Protein AF-A0A956BML9-F1 (afdb_monomer)

Radius of gyration: 36.72 Å; Cα contacts (8 Å, |Δi|>4): 191; chains: 1; bounding box: 83×32×107 Å

pLDDT: mean 79.02, std 14.91, range [34.5, 96.62]

Mean predicted aligned error: 12.83 Å

Structure (mmCIF, N/CA/C/O backbone):
data_AF-A0A956BML9-F1
#
_entry.id   AF-A0A956BML9-F1
#
loop_
_atom_site.group_PDB
_atom_site.id
_atom_site.type_symbol
_atom_site.label_atom_id
_atom_site.label_alt_id
_atom_site.label_comp_id
_atom_site.label_asym_id
_atom_site.label_entity_id
_atom_site.label_seq_id
_atom_site.pdbx_PDB_ins_code
_atom_site.Cartn_x
_atom_site.Cartn_y
_atom_site.Cartn_z
_atom_site.occupancy
_atom_site.B_iso_or_equiv
_atom_site.auth_seq_id
_atom_site.auth_comp_id
_atom_site.auth_asym_id
_atom_site.auth_atom_id
_atom_site.pdbx_PDB_model_num
ATOM 1 N N . MET A 1 1 ? -44.800 6.843 0.828 1.00 41.22 1 MET A N 1
ATOM 2 C CA . MET A 1 1 ? -43.771 6.068 0.100 1.00 41.22 1 MET A CA 1
ATOM 3 C C . MET A 1 1 ? -42.676 7.021 -0.348 1.00 41.22 1 MET A C 1
ATOM 5 O O . MET A 1 1 ? -42.864 7.733 -1.319 1.00 41.22 1 MET A O 1
ATOM 9 N N . SER A 1 2 ? -41.571 7.095 0.389 1.00 37.78 2 SER A N 1
ATOM 10 C CA . SER A 1 2 ? -40.321 7.679 -0.108 1.00 37.78 2 SER A CA 1
ATOM 11 C C . SER A 1 2 ? -39.193 6.988 0.646 1.00 37.78 2 SER A C 1
ATOM 13 O O . SER A 1 2 ? -38.944 7.274 1.815 1.00 37.78 2 SER A O 1
ATOM 15 N N . GLY A 1 3 ? -38.640 5.950 0.020 1.00 38.66 3 GLY A N 1
ATOM 16 C CA . GLY A 1 3 ? -37.554 5.152 0.571 1.00 38.66 3 GLY A CA 1
ATOM 17 C C . GLY A 1 3 ? -36.234 5.884 0.377 1.00 38.66 3 GLY A C 1
ATOM 18 O O . GLY A 1 3 ? -35.754 6.004 -0.746 1.00 38.66 3 GLY A O 1
ATOM 19 N N . ARG A 1 4 ? -35.644 6.360 1.475 1.00 44.31 4 ARG A N 1
ATOM 20 C CA . ARG A 1 4 ? -34.221 6.702 1.526 1.00 44.31 4 ARG A CA 1
ATOM 21 C C . ARG A 1 4 ? -33.443 5.396 1.590 1.00 44.31 4 ARG A C 1
ATOM 23 O O . ARG A 1 4 ? -33.435 4.728 2.618 1.00 44.31 4 ARG A O 1
ATOM 30 N N . THR A 1 5 ? -32.794 5.035 0.494 1.00 45.72 5 THR A N 1
ATOM 31 C CA . THR A 1 5 ? -31.735 4.029 0.501 1.00 45.72 5 THR A CA 1
ATOM 32 C C . THR A 1 5 ? -30.530 4.635 1.213 1.00 45.72 5 THR A C 1
ATOM 34 O O . THR A 1 5 ? -29.780 5.413 0.621 1.00 45.72 5 THR A O 1
ATOM 37 N N . HIS A 1 6 ? -30.384 4.323 2.500 1.00 42.00 6 HIS A N 1
ATOM 38 C CA . HIS A 1 6 ? -29.118 4.452 3.211 1.00 42.00 6 HIS A CA 1
ATOM 39 C C . HIS A 1 6 ? -28.119 3.548 2.482 1.00 42.00 6 HIS A C 1
ATOM 41 O O . HIS A 1 6 ? -28.212 2.325 2.549 1.00 42.00 6 HIS A O 1
ATOM 47 N N . ARG A 1 7 ? -27.230 4.147 1.689 1.00 44.12 7 ARG A N 1
ATOM 48 C CA . ARG A 1 7 ? -26.074 3.448 1.143 1.00 44.12 7 ARG A CA 1
ATOM 49 C C . ARG A 1 7 ? -25.082 3.358 2.295 1.00 44.12 7 ARG A C 1
ATOM 51 O O . ARG A 1 7 ? -24.475 4.356 2.665 1.00 44.12 7 ARG A O 1
ATOM 58 N N . GLU A 1 8 ? -25.043 2.202 2.945 1.00 43.50 8 GLU A N 1
ATOM 59 C CA . GLU A 1 8 ? -23.966 1.848 3.859 1.00 43.50 8 GLU A CA 1
ATOM 60 C C . GLU A 1 8 ? -22.701 1.684 3.017 1.00 43.50 8 GLU A C 1
ATOM 62 O O . GLU A 1 8 ? -22.456 0.636 2.421 1.00 43.50 8 GLU A O 1
ATOM 67 N N . ASP A 1 9 ? -21.928 2.760 2.905 1.00 44.62 9 ASP A N 1
ATOM 68 C CA . ASP A 1 9 ? -20.544 2.673 2.463 1.00 44.62 9 ASP A CA 1
ATOM 69 C C . ASP A 1 9 ? -19.779 1.947 3.582 1.00 44.62 9 ASP A C 1
ATOM 71 O O . ASP A 1 9 ? -19.446 2.511 4.624 1.00 44.62 9 ASP A O 1
ATOM 75 N N . GLY A 1 10 ? -19.638 0.630 3.419 1.00 41.03 10 GLY A N 1
ATOM 76 C CA . GLY A 1 10 ? -18.984 -0.245 4.383 1.00 41.03 10 GLY A CA 1
ATOM 77 C C . GLY A 1 10 ? -17.480 0.040 4.531 1.00 41.03 10 GLY A C 1
ATOM 78 O O . GLY A 1 10 ? -16.871 0.669 3.666 1.00 41.03 10 GLY A O 1
ATOM 79 N N . PRO A 1 11 ? -16.835 -0.498 5.584 1.00 49.25 11 PRO A N 1
ATOM 80 C CA . PRO A 1 11 ? -15.411 -0.297 5.895 1.00 49.25 11 PRO A CA 1
ATOM 81 C C . PRO A 1 11 ? -14.431 -0.846 4.836 1.00 49.25 11 PRO A C 1
ATOM 83 O O . PRO A 1 11 ? -13.219 -0.768 5.017 1.00 49.25 11 PRO A O 1
ATOM 86 N N . GLU A 1 12 ? -14.927 -1.409 3.731 1.00 45.94 12 GLU A N 1
ATOM 87 C CA . GLU A 1 12 ? -14.113 -1.904 2.619 1.00 45.94 12 GLU A CA 1
ATOM 88 C C . GLU A 1 12 ? -13.473 -0.778 1.795 1.00 45.94 12 GLU A C 1
ATOM 90 O O . GLU A 1 12 ? -12.372 -0.975 1.283 1.00 45.94 12 GLU A O 1
ATOM 95 N N . SER A 1 13 ? -14.085 0.413 1.706 1.00 44.97 13 SER A N 1
ATOM 96 C CA . SER A 1 13 ? -13.491 1.535 0.957 1.00 44.97 13 SER A CA 1
ATOM 97 C C . SER A 1 13 ? -12.269 2.145 1.655 1.00 44.97 13 SER A C 1
ATOM 99 O O . SER A 1 13 ? -11.376 2.661 0.986 1.00 44.97 13 SER A O 1
ATOM 101 N N . ASP A 1 14 ? -12.203 2.042 2.985 1.00 43.62 14 ASP A N 1
ATOM 102 C CA . ASP A 1 14 ? -11.122 2.602 3.813 1.00 43.62 14 ASP A CA 1
ATOM 103 C C . ASP A 1 14 ? -9.881 1.680 3.845 1.00 43.62 14 ASP A C 1
ATOM 105 O O . ASP A 1 14 ? -8.741 2.129 3.964 1.00 43.62 14 ASP A O 1
ATOM 109 N N . LEU A 1 15 ? -10.074 0.370 3.641 1.00 45.25 15 LEU A N 1
ATOM 110 C CA . LEU A 1 15 ? -8.978 -0.605 3.538 1.00 45.25 15 LEU A CA 1
ATOM 111 C C . LEU A 1 15 ? -8.188 -0.474 2.228 1.00 45.25 15 LEU A C 1
ATOM 113 O O . LEU A 1 15 ? -6.986 -0.737 2.209 1.00 45.25 15 LEU A O 1
ATOM 117 N N . THR A 1 16 ? -8.832 -0.032 1.145 1.00 47.31 16 THR A N 1
ATOM 118 C CA . THR A 1 16 ? -8.141 0.290 -0.113 1.00 47.31 16 THR A CA 1
ATOM 119 C C . THR A 1 16 ? -7.348 1.596 -0.062 1.00 47.31 16 THR A C 1
ATOM 121 O O . THR A 1 16 ? -6.420 1.749 -0.853 1.00 47.31 16 THR A O 1
ATOM 124 N N . ASP A 1 17 ? -7.673 2.508 0.859 1.00 42.34 17 ASP A N 1
ATOM 125 C CA . ASP A 1 17 ? -7.027 3.826 0.971 1.00 42.34 17 ASP A CA 1
ATOM 126 C C . ASP A 1 17 ? -5.828 3.804 1.943 1.00 42.34 17 ASP A C 1
ATOM 128 O O . ASP A 1 17 ? -4.825 4.488 1.745 1.00 42.34 17 ASP A O 1
ATOM 132 N N . ARG A 1 18 ? -5.857 2.921 2.953 1.00 44.72 18 ARG A N 1
ATOM 133 C CA . ARG A 1 18 ? -4.786 2.775 3.964 1.00 44.72 18 ARG A CA 1
ATOM 134 C C . ARG A 1 18 ? -3.575 1.945 3.539 1.00 44.72 18 ARG A C 1
ATOM 136 O O . ARG A 1 18 ? -2.591 1.892 4.270 1.00 44.72 18 ARG A O 1
ATOM 143 N N . ALA A 1 19 ? -3.601 1.352 2.348 1.00 46.75 19 ALA A N 1
ATOM 144 C CA . ALA A 1 19 ? -2.412 0.770 1.722 1.00 46.75 19 ALA A CA 1
ATOM 145 C C . ALA A 1 19 ? -1.534 1.828 1.018 1.00 46.75 19 ALA A C 1
ATOM 147 O O . ALA A 1 19 ? -0.654 1.474 0.233 1.00 46.75 19 ALA A O 1
ATOM 148 N N . ALA A 1 20 ? -1.768 3.124 1.264 1.00 49.19 20 ALA A N 1
ATOM 149 C CA . ALA A 1 20 ? -0.884 4.191 0.821 1.00 49.19 20 ALA A CA 1
ATOM 150 C C . ALA A 1 20 ? 0.482 4.028 1.502 1.00 49.19 20 ALA A C 1
ATOM 152 O O . ALA A 1 20 ? 0.670 4.326 2.681 1.00 49.19 20 ALA A O 1
ATOM 153 N N . ILE A 1 21 ? 1.441 3.492 0.750 1.00 55.94 21 ILE A N 1
ATOM 154 C CA . ILE A 1 21 ? 2.835 3.406 1.166 1.00 55.94 21 ILE A CA 1
ATOM 155 C C . ILE A 1 21 ? 3.307 4.807 1.573 1.00 55.94 21 ILE A C 1
ATOM 157 O O . ILE A 1 21 ? 3.282 5.721 0.756 1.00 55.94 21 ILE A O 1
ATOM 161 N N . ASP A 1 22 ? 3.763 4.944 2.825 1.00 64.94 22 ASP A N 1
ATOM 162 C CA . ASP A 1 22 ? 4.316 6.184 3.384 1.00 64.94 22 ASP A CA 1
ATOM 163 C C . ASP A 1 22 ? 5.276 6.860 2.390 1.00 64.94 22 ASP A C 1
ATOM 165 O O . ASP A 1 22 ? 6.146 6.200 1.807 1.00 64.94 22 ASP A O 1
ATOM 169 N N . HIS A 1 23 ? 5.157 8.178 2.229 1.00 65.38 23 HIS A N 1
ATOM 170 C CA . HIS A 1 23 ? 5.949 8.999 1.313 1.00 65.38 23 HIS A CA 1
ATOM 171 C C . HIS A 1 23 ? 7.460 8.696 1.391 1.00 65.38 23 HIS A C 1
ATOM 173 O O . HIS A 1 23 ? 8.174 8.656 0.383 1.00 65.38 23 HIS A O 1
ATOM 179 N N . ARG A 1 24 ? 7.963 8.395 2.597 1.00 64.81 24 ARG A N 1
ATOM 180 C CA . ARG A 1 24 ? 9.368 8.009 2.832 1.00 64.81 24 ARG A CA 1
ATOM 181 C C . ARG A 1 24 ? 9.735 6.655 2.234 1.00 64.81 24 ARG A C 1
ATOM 183 O O . ARG A 1 24 ? 10.850 6.471 1.748 1.00 64.81 24 ARG A O 1
ATOM 190 N N . SER A 1 25 ? 8.810 5.705 2.271 1.00 67.38 25 SER A N 1
ATOM 191 C CA . SER A 1 25 ? 8.974 4.390 1.658 1.00 67.38 25 SER A CA 1
ATOM 192 C C . SER A 1 25 ? 9.008 4.506 0.133 1.00 67.38 25 SER A C 1
ATOM 194 O O . SER A 1 25 ? 9.847 3.861 -0.495 1.00 67.38 25 SER A O 1
ATOM 196 N N . PHE A 1 26 ? 8.176 5.376 -0.452 1.00 72.12 26 PHE A N 1
ATOM 197 C CA . PHE A 1 26 ? 8.208 5.663 -1.889 1.00 72.12 26 PHE A CA 1
ATOM 198 C C . PHE A 1 26 ? 9.523 6.333 -2.316 1.00 72.12 26 PHE A C 1
ATOM 200 O O . PHE A 1 26 ? 10.151 5.901 -3.281 1.00 72.12 26 PHE A O 1
ATOM 207 N N . LEU A 1 27 ? 10.008 7.319 -1.553 1.00 74.00 27 LEU A N 1
ATOM 208 C CA . LEU A 1 27 ? 11.317 7.942 -1.787 1.00 74.00 27 LEU A CA 1
ATOM 209 C C . LEU A 1 27 ? 12.470 6.926 -1.730 1.00 74.00 27 LEU A C 1
ATOM 211 O O . LEU A 1 27 ? 13.389 6.989 -2.548 1.00 74.00 27 LEU A O 1
ATOM 215 N N . ALA A 1 28 ? 12.421 5.972 -0.795 1.00 71.75 28 ALA A N 1
ATOM 216 C CA . ALA A 1 28 ? 13.412 4.900 -0.717 1.00 71.75 28 ALA A CA 1
ATOM 217 C C . ALA A 1 28 ? 13.363 3.985 -1.955 1.00 71.75 28 ALA A C 1
ATOM 219 O O . ALA A 1 28 ? 14.409 3.639 -2.502 1.00 71.75 28 ALA A O 1
ATOM 220 N N . LEU A 1 29 ? 12.163 3.634 -2.427 1.00 71.62 29 LEU A N 1
ATOM 221 C CA . LEU A 1 29 ? 11.956 2.832 -3.638 1.00 71.62 29 LEU A CA 1
ATOM 222 C C . LEU A 1 29 ? 12.438 3.563 -4.904 1.00 71.62 29 LEU A C 1
ATOM 224 O O . LEU A 1 29 ? 13.092 2.949 -5.749 1.00 71.62 29 LEU A O 1
ATOM 228 N N . HIS A 1 30 ? 12.205 4.875 -5.007 1.00 79.75 30 HIS A N 1
ATOM 229 C CA . HIS A 1 30 ? 12.730 5.687 -6.111 1.00 79.75 30 HIS A CA 1
ATOM 230 C C . HIS A 1 30 ? 14.258 5.764 -6.094 1.00 79.75 30 HIS A C 1
ATOM 232 O O . HIS A 1 30 ? 14.898 5.598 -7.131 1.00 79.75 30 HIS A O 1
ATOM 238 N N . GLY A 1 31 ? 14.860 5.929 -4.913 1.00 77.88 31 GLY A N 1
ATOM 239 C CA . GLY A 1 31 ? 16.316 5.906 -4.758 1.00 77.88 31 GLY A CA 1
ATOM 240 C C . GLY A 1 31 ? 16.945 4.600 -5.254 1.00 77.88 31 GLY A C 1
ATOM 241 O O . GLY A 1 31 ? 18.005 4.623 -5.878 1.00 77.88 31 GLY A O 1
ATOM 242 N N . VAL A 1 32 ? 16.266 3.467 -5.048 1.00 76.00 32 VAL A N 1
ATOM 243 C CA . VAL A 1 32 ? 16.696 2.165 -5.580 1.00 76.00 32 VAL A CA 1
ATOM 244 C C . VAL A 1 32 ? 16.616 2.130 -7.109 1.00 76.00 32 VAL A C 1
ATOM 246 O O . VAL A 1 32 ? 17.557 1.662 -7.753 1.00 76.00 32 VAL A O 1
ATOM 249 N N . PHE A 1 33 ? 15.544 2.662 -7.703 1.00 79.81 33 PHE A N 1
ATOM 250 C CA . PHE A 1 33 ? 15.405 2.748 -9.160 1.00 79.81 33 PHE A CA 1
ATOM 251 C C . PHE A 1 33 ? 16.505 3.617 -9.784 1.00 79.81 33 PHE A C 1
ATOM 253 O O . PHE A 1 33 ? 17.241 3.155 -10.660 1.00 79.81 33 PHE A O 1
ATOM 260 N N . ALA A 1 34 ? 16.697 4.832 -9.265 1.00 81.31 34 ALA A N 1
ATOM 261 C CA . ALA A 1 34 ? 17.753 5.739 -9.706 1.00 81.31 34 ALA A CA 1
ATOM 262 C C . ALA A 1 34 ? 19.155 5.120 -9.533 1.00 81.31 34 ALA A C 1
ATOM 264 O O . ALA A 1 34 ? 20.001 5.231 -10.423 1.00 81.31 34 ALA A O 1
ATOM 265 N N . GLY A 1 35 ? 19.387 4.404 -8.427 1.00 80.94 35 GLY A N 1
ATOM 266 C CA . GLY A 1 35 ? 20.621 3.655 -8.190 1.00 80.94 35 GLY A CA 1
ATOM 267 C C . GLY A 1 35 ? 20.857 2.546 -9.219 1.00 80.94 35 GLY A C 1
ATOM 268 O O . GLY A 1 35 ? 21.979 2.386 -9.698 1.00 80.94 35 GLY A O 1
ATOM 269 N N . SER A 1 36 ? 19.806 1.823 -9.621 1.00 78.75 36 SER A N 1
ATOM 270 C CA . SER A 1 36 ? 19.912 0.790 -10.659 1.00 78.75 36 SER A CA 1
ATOM 271 C C . SER A 1 36 ? 20.294 1.376 -12.023 1.00 78.75 36 SER A C 1
ATOM 273 O O . SER A 1 36 ? 21.172 0.832 -12.688 1.00 78.75 36 SER A O 1
ATOM 275 N N . MET A 1 37 ? 19.740 2.534 -12.401 1.00 81.44 37 MET A N 1
ATOM 276 C CA . MET A 1 37 ? 20.119 3.243 -13.632 1.00 81.44 37 MET A CA 1
ATOM 277 C C . MET A 1 37 ? 21.566 3.749 -13.592 1.00 81.44 37 MET A C 1
ATOM 279 O O . MET A 1 37 ? 22.292 3.623 -14.580 1.00 81.44 37 MET A O 1
ATOM 283 N N . ALA A 1 38 ? 22.005 4.290 -12.451 1.00 81.81 38 ALA A N 1
ATOM 284 C CA . ALA A 1 38 ? 23.392 4.709 -12.263 1.00 81.81 38 ALA A CA 1
ATOM 285 C C . ALA A 1 38 ? 24.358 3.524 -12.410 1.00 81.81 38 ALA A C 1
ATOM 287 O O . ALA A 1 38 ? 25.406 3.651 -13.042 1.00 81.81 38 ALA A O 1
ATOM 288 N N . LEU A 1 39 ? 23.984 2.351 -11.896 1.00 80.50 39 LEU A N 1
ATOM 289 C CA . LEU A 1 39 ? 24.773 1.134 -12.050 1.00 80.50 39 LEU A CA 1
ATOM 290 C C . LEU A 1 39 ? 24.883 0.685 -13.515 1.00 80.50 39 LEU A C 1
ATOM 292 O O . LEU A 1 39 ? 25.973 0.304 -13.939 1.00 80.50 39 LEU A O 1
ATOM 296 N N . VAL A 1 40 ? 23.804 0.776 -14.305 1.00 79.19 40 VAL A N 1
ATOM 297 C CA . VAL A 1 40 ? 23.856 0.493 -15.755 1.00 79.19 40 VAL A CA 1
ATOM 298 C C . VAL A 1 40 ? 24.865 1.408 -16.452 1.00 79.19 40 VAL A C 1
ATOM 300 O O . VAL A 1 40 ? 25.683 0.935 -17.242 1.00 79.19 40 VAL A O 1
ATOM 303 N N . LEU A 1 41 ? 24.854 2.703 -16.125 1.00 80.25 41 LEU A N 1
ATOM 304 C CA . LEU A 1 41 ? 25.794 3.682 -16.681 1.00 80.25 41 LEU A CA 1
ATOM 305 C C . LEU A 1 41 ? 27.250 3.376 -16.301 1.00 80.25 41 LEU A C 1
ATOM 307 O O . LEU A 1 41 ? 28.130 3.436 -17.159 1.00 80.25 41 LEU A O 1
ATOM 311 N N . VAL A 1 42 ? 27.505 3.008 -15.041 1.00 79.44 42 VAL A N 1
ATOM 312 C CA . VAL A 1 42 ? 28.846 2.632 -14.562 1.00 79.44 42 VAL A CA 1
ATOM 313 C C . VAL A 1 42 ? 29.350 1.375 -15.271 1.00 79.44 42 VAL A C 1
ATOM 315 O O . VAL A 1 42 ? 30.480 1.360 -15.757 1.00 79.44 42 VAL A O 1
ATOM 318 N N . LEU A 1 43 ? 28.519 0.337 -15.388 1.00 76.56 43 LEU A N 1
ATOM 319 C CA . LEU A 1 43 ? 28.895 -0.903 -16.075 1.00 76.56 43 LEU A CA 1
ATOM 320 C C . LEU A 1 43 ? 29.113 -0.686 -17.579 1.00 76.56 43 LEU A C 1
ATOM 322 O O . LEU A 1 43 ? 30.034 -1.271 -18.148 1.00 76.56 43 LEU A O 1
ATOM 326 N N . GLY A 1 44 ? 28.335 0.199 -18.209 1.00 72.12 44 GLY A N 1
ATOM 327 C CA . GLY A 1 44 ? 28.584 0.641 -19.581 1.00 72.12 44 GLY A CA 1
ATOM 328 C C . GLY A 1 44 ? 29.943 1.332 -19.726 1.00 72.12 44 GLY A C 1
ATOM 329 O O . GLY A 1 44 ? 30.727 0.964 -20.595 1.00 72.12 44 GLY A O 1
ATOM 330 N N . GLY A 1 45 ? 30.272 2.269 -18.828 1.00 69.00 45 GLY A N 1
ATOM 331 C CA . GLY A 1 45 ? 31.553 2.991 -18.823 1.00 69.00 45 GLY A CA 1
ATOM 332 C C . GLY A 1 45 ? 32.789 2.111 -18.599 1.00 69.00 45 GLY A C 1
ATOM 333 O O . GLY A 1 45 ? 33.873 2.451 -19.068 1.00 69.00 45 GLY A O 1
ATOM 334 N N . LEU A 1 46 ? 32.629 0.960 -17.940 1.00 73.06 46 LEU A N 1
ATOM 335 C CA . LEU A 1 46 ? 33.686 -0.041 -17.743 1.00 73.06 46 LEU A CA 1
ATOM 336 C C . LEU A 1 46 ? 33.905 -0.954 -18.967 1.00 73.06 46 LEU A C 1
ATOM 338 O O . LEU A 1 46 ? 34.723 -1.870 -18.903 1.00 73.06 46 LEU A O 1
ATOM 342 N N . GLY A 1 47 ? 33.195 -0.723 -20.077 1.00 66.44 47 GLY A N 1
ATOM 343 C CA . GLY A 1 47 ? 33.346 -1.492 -21.316 1.00 66.44 47 GLY A CA 1
ATOM 344 C C . GLY A 1 47 ? 32.586 -2.820 -21.331 1.00 66.44 47 GLY A C 1
ATOM 345 O O . GLY A 1 47 ? 32.806 -3.642 -22.221 1.00 66.44 47 GLY A O 1
ATOM 346 N N . ALA A 1 48 ? 31.677 -3.049 -20.375 1.00 66.88 48 ALA A N 1
ATOM 347 C CA . ALA A 1 48 ? 30.827 -4.241 -20.376 1.00 66.88 48 ALA A CA 1
ATOM 348 C C . ALA A 1 48 ? 29.726 -4.176 -21.451 1.00 66.88 48 ALA A C 1
ATOM 350 O O . ALA A 1 48 ? 29.148 -5.202 -21.789 1.00 66.88 48 ALA A O 1
ATOM 351 N N . MET A 1 49 ? 29.418 -2.981 -21.969 1.00 70.31 49 MET A N 1
ATOM 352 C CA . MET A 1 49 ? 28.362 -2.705 -22.950 1.00 70.31 49 MET A CA 1
ATOM 353 C C . MET A 1 49 ? 28.752 -1.495 -23.820 1.00 70.31 49 MET A C 1
ATOM 355 O O . MET A 1 49 ? 29.645 -0.739 -23.426 1.00 70.31 49 MET A O 1
ATOM 359 N N . PRO A 1 50 ? 28.087 -1.265 -24.970 1.00 69.88 50 PRO A N 1
ATOM 360 C CA . PRO A 1 50 ? 28.270 -0.047 -25.756 1.00 69.88 50 PRO A CA 1
ATOM 361 C C . PRO A 1 50 ? 28.039 1.199 -24.895 1.00 69.88 50 PRO A C 1
ATOM 363 O O . PRO A 1 50 ? 26.997 1.327 -24.244 1.00 69.88 50 PRO A O 1
ATOM 366 N N . THR A 1 51 ? 29.016 2.106 -24.869 1.00 69.69 51 THR A N 1
ATOM 367 C CA . THR A 1 51 ? 28.911 3.331 -24.079 1.00 69.69 51 THR A CA 1
ATOM 368 C C . THR A 1 51 ? 27.946 4.310 -24.752 1.00 69.69 51 THR A C 1
ATOM 370 O O . THR A 1 51 ? 28.105 4.619 -25.935 1.00 69.69 51 THR A O 1
ATOM 373 N N . PRO A 1 52 ? 26.939 4.815 -24.021 1.00 75.31 52 PRO A N 1
ATOM 374 C CA . PRO A 1 52 ? 26.050 5.839 -24.546 1.00 75.31 52 PRO A CA 1
ATOM 375 C C . PRO A 1 52 ? 26.806 7.164 -24.718 1.00 75.31 52 PRO A C 1
ATOM 377 O O . PRO A 1 52 ? 27.787 7.425 -24.017 1.00 75.31 52 PRO A O 1
ATOM 380 N N . ASP A 1 53 ? 26.334 8.022 -25.629 1.00 79.75 53 ASP A N 1
ATOM 381 C CA . ASP A 1 53 ? 26.888 9.372 -25.803 1.00 79.75 53 ASP A CA 1
ATOM 382 C C . ASP A 1 53 ? 26.874 10.115 -24.446 1.00 79.75 53 ASP A C 1
ATOM 384 O O . ASP A 1 53 ? 25.813 10.210 -23.814 1.00 79.75 53 ASP A O 1
ATOM 388 N N . PRO A 1 54 ? 28.012 10.673 -23.983 1.00 78.00 54 PRO A N 1
ATOM 389 C CA . PRO A 1 54 ? 28.099 11.413 -22.724 1.00 78.00 54 PRO A CA 1
ATOM 390 C C . PRO A 1 54 ? 27.034 12.507 -22.555 1.00 78.00 54 PRO A C 1
ATOM 392 O O . PRO A 1 54 ? 26.597 12.774 -21.435 1.00 78.00 54 PRO A O 1
ATOM 395 N N . ARG A 1 55 ? 26.570 13.129 -23.647 1.00 79.81 55 ARG A N 1
ATOM 396 C CA . ARG A 1 55 ? 25.504 14.146 -23.606 1.00 79.81 55 ARG A CA 1
ATOM 397 C C . ARG A 1 55 ? 24.158 13.553 -23.195 1.00 79.81 55 ARG A C 1
ATOM 399 O O . ARG A 1 55 ? 23.428 14.170 -22.420 1.00 79.81 55 ARG A O 1
ATOM 406 N N . VAL A 1 56 ? 23.853 12.350 -23.681 1.00 81.12 56 VAL A N 1
ATOM 407 C CA . VAL A 1 56 ? 22.641 11.602 -23.316 1.00 81.12 56 VAL A CA 1
ATOM 408 C C . VAL A 1 56 ? 22.701 11.219 -21.841 1.00 81.12 56 VAL A C 1
ATOM 410 O O . VAL A 1 56 ? 21.724 11.409 -21.122 1.00 81.12 56 VAL A O 1
ATOM 413 N N . VAL A 1 57 ? 23.866 10.781 -21.357 1.00 77.25 57 VAL A N 1
ATOM 414 C CA . VAL A 1 57 ? 24.074 10.437 -19.941 1.00 77.25 57 VAL A CA 1
ATOM 415 C C . VAL A 1 57 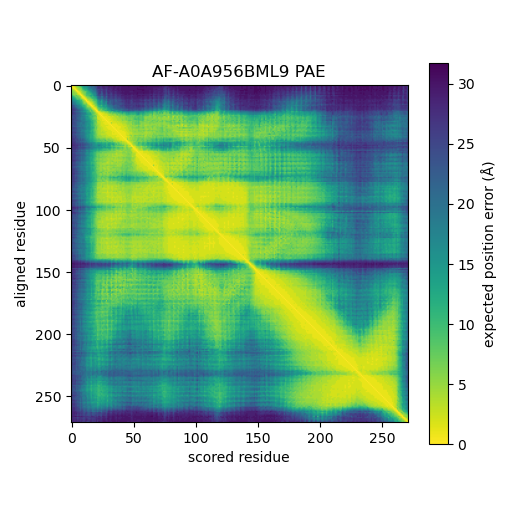? 23.813 11.629 -19.022 1.00 77.25 57 VAL A C 1
ATOM 417 O O . VAL A 1 57 ? 23.066 11.508 -18.053 1.00 77.25 57 VAL A O 1
ATOM 420 N N . VAL A 1 58 ? 24.376 12.798 -19.341 1.00 80.00 58 VAL A N 1
ATOM 421 C CA . VAL A 1 58 ? 24.155 14.023 -18.554 1.00 80.00 58 VAL A CA 1
ATOM 422 C C . VAL A 1 58 ? 22.679 14.430 -18.566 1.00 80.00 58 VAL A C 1
ATOM 424 O O . VAL A 1 58 ? 22.135 14.778 -17.517 1.00 80.00 58 VAL A O 1
ATOM 427 N N . GLY A 1 59 ? 22.009 14.332 -19.719 1.00 82.12 59 GLY A N 1
ATOM 428 C CA . GLY A 1 59 ? 20.573 14.599 -19.836 1.00 82.12 59 GLY A CA 1
ATOM 429 C C . GLY A 1 59 ? 19.718 13.665 -18.972 1.00 82.12 59 GLY A C 1
ATOM 430 O O . GLY A 1 59 ? 18.818 14.131 -18.272 1.00 82.12 59 GLY A O 1
ATOM 431 N N . LEU A 1 60 ? 20.034 12.367 -18.959 1.00 82.38 60 LEU A N 1
ATOM 432 C CA . LEU A 1 60 ? 19.333 11.368 -18.146 1.00 82.38 60 LEU A CA 1
ATOM 433 C C . LEU A 1 60 ? 19.522 11.609 -16.643 1.00 82.38 60 LEU A C 1
ATOM 435 O O . LEU A 1 60 ? 18.549 11.550 -15.892 1.00 82.38 60 LEU A O 1
ATOM 439 N N . ILE A 1 61 ? 20.745 11.925 -16.203 1.00 81.12 61 ILE A N 1
ATOM 440 C CA . ILE A 1 61 ? 21.036 12.236 -14.794 1.00 81.12 61 ILE A CA 1
ATOM 441 C C . ILE A 1 61 ? 20.290 13.503 -14.356 1.00 81.12 61 ILE A C 1
ATOM 443 O O . ILE A 1 61 ? 19.676 13.520 -13.287 1.00 81.12 61 ILE A O 1
ATOM 447 N N . ALA A 1 62 ? 20.304 14.553 -15.183 1.00 80.88 62 ALA A N 1
ATOM 448 C CA . ALA A 1 62 ? 19.589 15.791 -14.891 1.00 80.88 62 ALA A CA 1
ATOM 449 C C . ALA A 1 62 ? 18.074 15.554 -14.783 1.00 80.88 62 ALA A C 1
ATOM 451 O O . ALA A 1 62 ? 17.442 16.014 -13.832 1.00 80.88 62 ALA A O 1
ATOM 452 N N . ALA A 1 63 ? 17.499 14.784 -15.710 1.00 83.25 63 ALA A N 1
ATOM 453 C CA . ALA A 1 63 ? 16.081 14.447 -15.690 1.00 83.25 63 ALA A CA 1
ATOM 454 C C . ALA A 1 63 ? 15.696 13.591 -14.469 1.00 83.25 63 ALA A C 1
ATOM 456 O O . ALA A 1 63 ? 14.696 13.888 -13.817 1.00 83.25 63 ALA A O 1
ATOM 457 N N . ALA A 1 64 ? 16.514 12.602 -14.093 1.00 82.69 64 ALA A N 1
ATOM 458 C CA . ALA A 1 64 ? 16.311 11.823 -12.868 1.00 82.69 64 ALA A CA 1
ATOM 459 C C . ALA A 1 64 ? 16.347 12.715 -11.611 1.00 82.69 64 ALA A C 1
ATOM 461 O O . ALA A 1 64 ? 15.522 12.563 -10.708 1.00 82.69 64 ALA A O 1
ATOM 462 N N . GLY A 1 65 ? 17.252 13.701 -11.575 1.00 79.75 65 GLY A N 1
ATOM 463 C CA . GLY A 1 65 ? 17.319 14.701 -10.507 1.00 79.75 65 GLY A CA 1
ATOM 464 C C . GLY A 1 65 ? 16.062 15.572 -10.413 1.00 79.75 65 GLY A C 1
ATOM 465 O O . GLY A 1 65 ? 15.568 15.817 -9.311 1.00 79.75 65 GLY A O 1
ATOM 466 N N . VAL A 1 66 ? 15.501 15.992 -11.552 1.00 83.00 66 VAL A N 1
ATOM 467 C CA . VAL A 1 66 ? 14.239 16.755 -11.605 1.00 83.00 66 VAL A CA 1
ATOM 468 C C . VAL A 1 66 ? 13.062 15.912 -11.113 1.00 83.00 66 VAL A C 1
ATOM 470 O O . VAL A 1 66 ? 12.258 16.398 -10.316 1.00 83.00 66 VAL A O 1
ATOM 473 N N . LEU A 1 67 ? 12.978 14.644 -11.521 1.00 83.06 67 LEU A N 1
ATOM 474 C CA . LEU A 1 67 ? 11.942 13.725 -11.043 1.00 83.06 67 LEU A CA 1
ATOM 475 C C . LEU A 1 67 ? 12.039 13.514 -9.526 1.00 83.06 67 LEU A C 1
ATOM 477 O O . LEU A 1 67 ? 11.036 13.648 -8.823 1.00 83.06 67 LEU A O 1
ATOM 481 N N . ALA A 1 68 ? 13.243 13.299 -8.993 1.00 79.81 68 ALA A N 1
ATOM 482 C CA . ALA A 1 68 ? 13.458 13.166 -7.552 1.00 79.81 68 ALA A CA 1
ATOM 483 C C . ALA A 1 68 ? 13.101 14.452 -6.781 1.00 79.81 68 ALA A C 1
ATOM 485 O O . ALA A 1 68 ? 12.514 14.393 -5.698 1.00 79.81 68 ALA A O 1
ATOM 486 N N . ALA A 1 69 ? 13.414 15.627 -7.336 1.00 79.44 69 ALA A N 1
ATOM 487 C CA . ALA A 1 69 ? 13.017 16.907 -6.756 1.00 79.44 69 ALA A CA 1
ATOM 488 C C . ALA A 1 69 ? 11.491 17.097 -6.777 1.00 79.44 69 ALA A C 1
ATOM 490 O O . ALA A 1 69 ? 10.926 17.603 -5.807 1.00 79.44 69 ALA A O 1
ATOM 491 N N . SER A 1 70 ? 10.812 16.641 -7.835 1.00 78.25 70 SER A N 1
ATOM 492 C CA . SER A 1 70 ? 9.352 16.731 -7.941 1.00 78.25 70 SER A CA 1
ATOM 493 C C . SER A 1 70 ? 8.636 15.923 -6.853 1.00 78.25 70 SER A C 1
ATOM 495 O O . SER A 1 70 ? 7.679 16.429 -6.272 1.00 78.25 70 SER A O 1
ATOM 497 N N . LEU A 1 71 ? 9.156 14.748 -6.472 1.00 77.75 71 LEU A N 1
ATOM 498 C CA . LEU A 1 71 ? 8.617 13.970 -5.347 1.00 77.75 71 LEU A CA 1
ATOM 499 C C . LEU A 1 71 ? 8.703 14.725 -4.023 1.00 77.75 71 LEU A C 1
ATOM 501 O O . LEU A 1 71 ? 7.752 14.711 -3.249 1.00 77.75 71 LEU A O 1
ATOM 505 N N . ARG A 1 72 ? 9.818 15.421 -3.778 1.00 76.38 72 ARG A N 1
ATOM 506 C CA . ARG A 1 72 ? 10.015 16.197 -2.543 1.00 76.38 72 ARG A CA 1
ATOM 507 C C . ARG A 1 72 ? 9.074 17.396 -2.437 1.00 76.38 72 ARG A C 1
ATOM 509 O O . ARG A 1 72 ? 8.788 17.834 -1.330 1.00 76.38 72 ARG A O 1
ATOM 516 N N . VAL A 1 73 ? 8.632 17.941 -3.570 1.00 78.31 73 VAL A N 1
ATOM 517 C CA . VAL A 1 73 ? 7.765 19.129 -3.619 1.00 78.31 73 VAL A CA 1
ATOM 518 C C . VAL A 1 73 ? 6.280 18.751 -3.640 1.00 78.31 73 VAL A C 1
ATOM 520 O O . VAL A 1 73 ? 5.474 19.431 -3.013 1.00 78.31 73 VAL A O 1
ATOM 523 N N . TRP A 1 74 ? 5.907 17.677 -4.342 1.00 72.69 74 TRP A N 1
ATOM 524 C CA . TRP A 1 74 ? 4.505 17.332 -4.624 1.00 72.69 74 TRP A CA 1
ATOM 525 C C . TRP A 1 74 ? 3.981 16.133 -3.820 1.00 72.69 74 TRP A C 1
ATOM 527 O O . TRP A 1 74 ? 2.790 15.818 -3.903 1.00 72.69 74 TRP A O 1
ATOM 537 N N . GLY A 1 75 ? 4.835 15.478 -3.030 1.00 76.38 75 GLY A N 1
ATOM 538 C CA . GLY A 1 75 ? 4.434 14.368 -2.172 1.00 76.38 75 GLY A CA 1
ATOM 539 C C . GLY A 1 75 ? 3.931 13.162 -2.972 1.00 76.38 75 GLY A C 1
ATOM 540 O O . GLY A 1 75 ? 4.383 12.890 -4.087 1.00 76.38 75 GLY A O 1
ATOM 541 N N . ASP A 1 76 ? 2.941 12.460 -2.427 1.00 73.94 76 ASP A N 1
ATOM 542 C CA . ASP A 1 76 ? 2.424 11.205 -2.995 1.00 73.94 76 ASP A CA 1
ATOM 543 C C . ASP A 1 76 ? 1.702 11.383 -4.337 1.00 73.94 76 ASP A C 1
ATOM 545 O O . ASP A 1 76 ? 1.649 10.466 -5.156 1.00 73.94 76 ASP A O 1
ATOM 549 N N . ARG A 1 77 ? 1.212 12.594 -4.634 1.00 76.88 77 ARG A N 1
ATOM 550 C CA . ARG A 1 77 ? 0.537 12.896 -5.910 1.00 76.88 77 ARG A CA 1
ATOM 551 C C . ARG A 1 77 ? 1.475 12.807 -7.116 1.00 76.88 77 ARG A C 1
ATOM 553 O O . ARG A 1 77 ? 1.004 12.612 -8.235 1.00 76.88 77 ARG A O 1
ATOM 560 N N . ALA A 1 78 ? 2.786 12.934 -6.904 1.00 82.62 78 ALA A N 1
ATOM 561 C CA . ALA A 1 78 ? 3.786 12.827 -7.963 1.00 82.62 78 ALA A CA 1
ATOM 562 C C . ALA A 1 78 ? 4.276 11.392 -8.213 1.00 82.62 78 ALA A C 1
ATOM 564 O O . ALA A 1 78 ? 4.974 11.169 -9.200 1.00 82.62 78 ALA A O 1
ATOM 565 N N . ALA A 1 79 ? 3.881 10.410 -7.395 1.00 83.31 79 ALA A N 1
ATOM 566 C CA . ALA A 1 79 ? 4.389 9.040 -7.478 1.00 83.31 79 ALA A CA 1
ATOM 567 C C . ALA A 1 79 ? 4.164 8.384 -8.856 1.00 83.31 79 ALA A C 1
ATOM 569 O O . ALA A 1 79 ? 5.097 7.865 -9.467 1.00 83.31 79 ALA A O 1
ATOM 570 N N . GLY A 1 80 ? 2.936 8.457 -9.379 1.00 85.44 80 GLY A N 1
ATOM 571 C CA . GLY A 1 80 ? 2.585 7.910 -10.696 1.00 85.44 80 GLY A CA 1
ATOM 572 C C . GLY A 1 80 ? 3.314 8.602 -11.858 1.00 85.44 80 GLY A C 1
ATOM 573 O O . GLY A 1 80 ? 3.979 7.923 -12.641 1.00 85.44 80 GLY A O 1
ATOM 574 N N . PRO A 1 81 ? 3.246 9.945 -11.973 1.00 87.88 81 PRO A N 1
ATOM 575 C CA . PRO A 1 81 ? 3.996 10.695 -12.982 1.00 87.88 81 PRO A CA 1
ATOM 576 C C . PRO A 1 81 ? 5.507 10.436 -12.955 1.00 87.88 81 PRO A C 1
ATOM 578 O O . PRO A 1 81 ? 6.129 10.332 -14.011 1.00 87.88 81 PRO A O 1
ATOM 581 N N . VAL A 1 82 ? 6.096 10.291 -11.767 1.00 86.94 82 VAL A N 1
ATOM 582 C CA . VAL A 1 82 ? 7.529 10.013 -11.623 1.00 86.94 82 VAL A CA 1
ATOM 583 C C . VAL A 1 82 ? 7.881 8.613 -12.105 1.00 86.94 82 VAL A C 1
ATOM 585 O O . VAL A 1 82 ? 8.834 8.485 -12.861 1.00 86.94 82 VAL A O 1
ATOM 588 N N . LEU A 1 83 ? 7.072 7.596 -11.797 1.00 88.06 83 LEU A N 1
ATOM 589 C CA . LEU A 1 83 ? 7.257 6.236 -12.324 1.00 88.06 83 LEU A CA 1
ATOM 590 C C . LEU A 1 83 ? 7.183 6.170 -13.859 1.00 88.06 83 LEU A C 1
ATOM 592 O O . LEU A 1 83 ? 7.931 5.418 -14.493 1.00 88.06 83 LEU A O 1
ATOM 596 N N . ILE A 1 84 ? 6.300 6.966 -14.470 1.00 90.88 84 ILE A N 1
ATOM 597 C CA . ILE A 1 84 ? 6.239 7.112 -15.932 1.00 90.88 84 ILE A CA 1
ATOM 598 C C . ILE A 1 84 ? 7.534 7.753 -16.447 1.00 90.88 84 ILE A C 1
ATOM 600 O O . ILE A 1 84 ? 8.129 7.247 -17.400 1.00 90.88 84 ILE A O 1
ATOM 604 N N . GLY A 1 85 ? 7.986 8.836 -15.807 1.00 88.81 85 GLY A N 1
ATOM 605 C CA . GLY A 1 85 ? 9.239 9.512 -16.144 1.00 88.81 85 GLY A CA 1
ATOM 606 C C . GLY A 1 85 ? 10.449 8.582 -16.040 1.00 88.81 85 GLY A C 1
ATOM 607 O O . GLY A 1 85 ? 11.219 8.463 -16.987 1.00 88.81 85 GLY A O 1
ATOM 608 N N . ASP A 1 86 ? 10.560 7.851 -14.938 1.00 89.38 86 ASP A N 1
ATOM 609 C CA . ASP A 1 86 ? 11.574 6.830 -14.680 1.00 89.38 86 ASP A CA 1
ATOM 610 C C . ASP A 1 86 ? 11.587 5.748 -15.770 1.00 89.38 86 ASP A C 1
ATOM 612 O O . ASP A 1 86 ? 12.644 5.372 -16.279 1.00 89.38 86 ASP A O 1
ATOM 616 N N . THR A 1 87 ? 10.408 5.290 -16.197 1.00 92.12 87 THR A N 1
ATOM 617 C CA . THR A 1 87 ? 10.275 4.307 -17.284 1.00 92.12 87 THR A CA 1
ATOM 618 C C . THR A 1 87 ? 10.727 4.882 -18.625 1.00 92.12 87 THR A C 1
ATOM 620 O O . THR A 1 87 ? 11.402 4.195 -19.395 1.00 92.12 87 THR A O 1
ATOM 623 N N . ALA A 1 88 ? 10.414 6.148 -18.907 1.00 91.69 88 ALA A N 1
ATOM 624 C CA . ALA A 1 88 ? 10.885 6.829 -20.109 1.00 91.69 88 ALA A CA 1
ATOM 625 C C . ALA A 1 88 ? 12.413 7.007 -20.099 1.00 91.69 88 ALA A C 1
ATOM 627 O O . ALA A 1 88 ? 13.065 6.754 -21.114 1.00 91.69 88 ALA A O 1
ATOM 628 N N . LEU A 1 89 ? 12.999 7.366 -18.951 1.00 89.69 89 LEU A N 1
ATOM 629 C CA . LEU A 1 89 ? 14.450 7.475 -18.794 1.00 89.69 89 LEU A CA 1
ATOM 630 C C . LEU A 1 89 ? 15.144 6.122 -18.957 1.00 89.69 89 LEU A C 1
ATOM 632 O O . LEU A 1 89 ? 16.162 6.043 -19.644 1.00 89.69 89 LEU A O 1
ATOM 636 N N . LEU A 1 90 ? 14.582 5.055 -18.384 1.00 90.38 90 LEU A N 1
ATOM 637 C CA . LEU A 1 90 ? 15.075 3.695 -18.587 1.00 90.38 90 LEU A CA 1
ATOM 638 C C . LEU A 1 90 ? 15.005 3.299 -20.067 1.00 90.38 90 LEU A C 1
ATOM 640 O O . LEU A 1 90 ? 15.972 2.770 -20.605 1.00 90.38 90 LEU A O 1
ATOM 644 N N . THR A 1 91 ? 13.902 3.610 -20.749 1.00 91.19 91 THR A N 1
ATOM 645 C CA . THR A 1 91 ? 13.732 3.317 -22.182 1.00 91.19 91 THR A CA 1
ATOM 646 C C . THR A 1 91 ? 14.782 4.036 -23.027 1.00 91.19 91 THR A C 1
ATOM 648 O O . THR A 1 91 ? 15.416 3.418 -23.882 1.00 91.19 91 THR A O 1
ATOM 651 N N . ALA A 1 92 ? 15.010 5.326 -22.766 1.00 88.81 92 ALA A N 1
ATOM 652 C CA . ALA A 1 92 ? 16.028 6.120 -23.448 1.00 88.81 92 ALA A CA 1
ATOM 653 C C . ALA A 1 92 ? 17.446 5.587 -23.177 1.00 88.81 92 ALA A C 1
ATOM 655 O O . ALA A 1 92 ? 18.255 5.473 -24.101 1.00 88.81 92 ALA A O 1
ATOM 656 N N . LEU A 1 93 ? 17.728 5.195 -21.930 1.00 87.19 93 LEU A N 1
ATOM 657 C CA . LEU A 1 93 ? 18.995 4.577 -21.555 1.00 87.19 93 LEU A CA 1
ATOM 658 C C . LEU A 1 93 ? 19.222 3.270 -22.325 1.00 87.19 93 LEU A C 1
ATOM 660 O O . LEU A 1 93 ? 20.269 3.111 -22.952 1.00 87.19 93 LEU A O 1
ATOM 664 N N . LEU A 1 94 ? 18.240 2.366 -22.344 1.00 87.56 94 LEU A N 1
ATOM 665 C CA . LEU A 1 94 ? 18.336 1.090 -23.060 1.00 87.56 94 LEU A CA 1
ATOM 666 C C . LEU A 1 94 ? 18.480 1.300 -24.572 1.00 87.56 94 LEU A C 1
ATOM 668 O O . LEU A 1 94 ? 19.329 0.667 -25.195 1.00 87.56 94 LEU A O 1
ATOM 672 N N . ALA A 1 95 ? 17.738 2.245 -25.156 1.00 86.44 95 ALA A N 1
ATOM 673 C CA . ALA A 1 95 ? 17.874 2.611 -26.568 1.00 86.44 95 ALA A CA 1
ATOM 674 C C . ALA A 1 95 ? 19.299 3.061 -26.917 1.00 86.44 95 ALA A C 1
ATOM 676 O O . ALA A 1 95 ? 19.833 2.655 -27.946 1.00 86.44 95 ALA A O 1
ATOM 677 N N . SER A 1 96 ? 19.943 3.827 -26.033 1.00 82.19 96 SER A N 1
ATOM 678 C CA . SER A 1 96 ? 21.327 4.280 -26.226 1.00 82.19 96 SER A CA 1
ATOM 679 C C . SER A 1 96 ? 22.401 3.219 -25.941 1.00 82.19 96 SER A C 1
ATOM 681 O O . SER A 1 96 ? 23.548 3.406 -26.333 1.00 82.19 96 SER A O 1
ATOM 683 N N . THR A 1 97 ? 22.051 2.109 -25.281 1.00 78.94 97 THR A N 1
ATOM 684 C CA . THR A 1 97 ? 23.000 1.088 -24.786 1.00 78.94 97 THR A CA 1
ATOM 685 C C . THR A 1 97 ? 22.789 -0.297 -25.409 1.00 78.94 97 THR A C 1
ATOM 687 O O . THR A 1 97 ? 23.221 -1.306 -24.853 1.00 78.94 97 THR A O 1
ATOM 690 N N . GLY A 1 98 ? 22.130 -0.375 -26.569 1.00 78.06 98 GLY A N 1
ATOM 691 C CA . GLY A 1 98 ? 21.984 -1.623 -27.333 1.00 78.06 98 GLY A CA 1
ATOM 692 C C . GLY A 1 98 ? 20.563 -2.183 -27.428 1.00 78.06 98 GLY A C 1
ATOM 693 O O . GLY A 1 98 ? 20.390 -3.331 -27.837 1.00 78.06 98 GLY A O 1
ATOM 694 N N . GLY A 1 99 ? 19.544 -1.399 -27.079 1.00 84.38 99 GLY A N 1
ATOM 695 C CA . GLY A 1 99 ? 18.143 -1.711 -27.354 1.00 84.38 99 GLY A CA 1
ATOM 696 C C . GLY A 1 99 ? 17.656 -2.992 -26.673 1.00 84.38 99 GLY A C 1
ATOM 697 O O . GLY A 1 99 ? 17.931 -3.228 -25.500 1.00 84.38 99 GLY A O 1
ATOM 698 N N . VAL A 1 100 ? 16.920 -3.826 -27.412 1.00 83.25 100 VAL A N 1
ATOM 699 C CA . VAL A 1 100 ? 16.301 -5.059 -26.882 1.00 83.25 100 VAL A CA 1
ATOM 700 C C . VAL A 1 100 ? 17.317 -6.122 -26.467 1.00 83.25 100 VAL A C 1
ATOM 702 O O . VAL A 1 100 ? 17.053 -6.898 -25.553 1.00 83.25 100 VAL A O 1
ATOM 705 N N . SER A 1 101 ? 18.497 -6.153 -27.089 1.00 78.88 101 SER A N 1
ATOM 706 C CA . SER A 1 101 ? 19.578 -7.066 -26.695 1.00 78.88 101 SER A CA 1
ATOM 707 C C . SER A 1 101 ? 20.230 -6.701 -25.357 1.00 78.88 101 SER A C 1
ATOM 709 O O . SER A 1 101 ? 21.064 -7.460 -24.857 1.00 78.88 101 SER A O 1
ATOM 711 N N . ASN A 1 102 ? 19.874 -5.555 -24.765 1.00 82.50 102 ASN A N 1
ATOM 712 C CA . ASN A 1 102 ? 20.445 -5.116 -23.506 1.00 82.50 102 ASN A CA 1
ATOM 713 C C . ASN A 1 102 ? 19.922 -5.979 -22.330 1.00 82.50 102 ASN A C 1
ATOM 715 O O . ASN A 1 102 ? 18.710 -6.049 -22.109 1.00 82.50 102 ASN A O 1
ATOM 719 N N . PRO A 1 103 ? 20.802 -6.610 -21.531 1.00 80.75 103 PRO A N 1
ATOM 720 C CA . PRO A 1 103 ? 20.392 -7.482 -20.429 1.00 80.75 103 PRO A CA 1
ATOM 721 C C . PRO A 1 103 ? 19.653 -6.749 -19.297 1.00 80.75 103 PRO A C 1
ATOM 723 O O . PRO A 1 103 ? 18.887 -7.367 -18.557 1.00 80.75 103 PRO A O 1
ATOM 726 N N . PHE A 1 104 ? 19.812 -5.427 -19.188 1.00 84.88 104 PHE A N 1
ATOM 727 C CA . PHE A 1 104 ? 19.085 -4.584 -18.237 1.00 84.88 104 PHE A CA 1
ATOM 728 C C . PHE A 1 104 ? 17.641 -4.302 -18.653 1.00 84.88 104 PHE A C 1
ATOM 730 O O . PHE A 1 104 ? 16.914 -3.652 -17.908 1.00 84.88 104 PHE A O 1
ATOM 737 N N . THR A 1 105 ? 17.169 -4.851 -19.775 1.00 87.44 105 THR A N 1
ATOM 738 C CA . THR A 1 105 ? 15.737 -4.875 -20.113 1.00 87.44 105 THR A CA 1
ATOM 739 C C . THR A 1 105 ? 14.893 -5.488 -18.985 1.00 87.44 105 THR A C 1
ATOM 741 O O . THR A 1 105 ? 13.757 -5.072 -18.768 1.00 87.44 105 THR A O 1
ATOM 744 N N . LEU A 1 106 ? 15.455 -6.408 -18.186 1.00 86.25 106 LEU A N 1
ATOM 745 C CA . LEU A 1 106 ? 14.796 -6.952 -16.990 1.00 86.25 106 LEU A CA 1
ATOM 746 C C . LEU A 1 106 ? 14.408 -5.874 -15.959 1.00 86.25 106 LEU A C 1
ATOM 748 O O . LEU A 1 106 ? 13.475 -6.087 -15.185 1.00 86.25 106 LEU A O 1
ATOM 752 N N . LEU A 1 107 ? 15.049 -4.698 -15.978 1.00 88.19 107 LEU A N 1
ATOM 753 C CA . LEU A 1 107 ? 14.679 -3.568 -15.123 1.00 88.19 107 LEU A CA 1
ATOM 754 C C . LEU A 1 107 ? 13.276 -3.026 -15.425 1.00 88.19 107 LEU A C 1
ATOM 756 O O . LEU A 1 107 ? 12.705 -2.382 -14.552 1.00 88.19 107 LEU A O 1
ATOM 760 N N . TYR A 1 108 ? 12.663 -3.325 -16.578 1.00 88.69 108 TYR A N 1
ATOM 761 C CA . TYR A 1 108 ? 11.248 -3.003 -16.820 1.00 88.69 108 TYR A CA 1
ATOM 762 C C . TYR A 1 108 ? 10.288 -3.698 -15.842 1.00 88.69 108 TYR A C 1
ATOM 764 O O . TYR A 1 108 ? 9.170 -3.224 -15.646 1.00 88.69 108 TYR A O 1
ATOM 772 N N . LEU A 1 109 ? 10.714 -4.776 -15.177 1.00 88.25 109 LEU A N 1
ATOM 773 C CA . LEU A 1 109 ? 9.931 -5.392 -14.103 1.00 88.25 109 LEU A CA 1
ATOM 774 C C . LEU A 1 109 ? 9.849 -4.494 -12.864 1.00 88.25 109 LEU A C 1
ATOM 776 O O . LEU A 1 109 ? 8.895 -4.593 -12.093 1.00 88.25 109 LEU A O 1
ATOM 780 N N . LEU A 1 110 ? 10.826 -3.606 -12.669 1.00 86.12 110 LEU A N 1
ATOM 781 C CA . LEU A 1 110 ? 10.913 -2.784 -11.474 1.00 86.12 110 LEU A CA 1
ATOM 782 C C . LEU A 1 110 ? 9.808 -1.712 -11.413 1.00 86.12 110 LEU A C 1
ATOM 784 O O . LEU A 1 110 ? 9.101 -1.704 -10.410 1.00 86.12 110 LEU A O 1
ATOM 788 N N . PRO A 1 111 ? 9.540 -0.879 -12.440 1.00 87.44 111 PRO A N 1
ATOM 789 C CA . PRO A 1 111 ? 8.425 0.070 -12.410 1.00 87.44 111 PRO A CA 1
ATOM 790 C C . PRO A 1 111 ? 7.063 -0.605 -12.220 1.00 87.44 111 PRO A C 1
ATOM 792 O O . PRO A 1 111 ? 6.201 -0.065 -11.530 1.00 87.44 111 PRO A O 1
ATOM 795 N N . VAL A 1 112 ? 6.877 -1.804 -12.789 1.00 88.81 112 VAL A N 1
ATOM 796 C CA . VAL A 1 112 ? 5.656 -2.604 -12.603 1.00 88.81 112 VAL A CA 1
ATOM 797 C C . VAL A 1 112 ? 5.532 -3.069 -11.154 1.00 88.81 112 VAL A C 1
ATOM 799 O O . VAL A 1 112 ? 4.471 -2.897 -10.555 1.00 88.81 112 VAL A O 1
ATOM 802 N N . LEU A 1 113 ? 6.615 -3.588 -10.561 1.00 85.19 113 LEU A N 1
ATOM 803 C CA . LEU A 1 113 ? 6.633 -3.945 -9.145 1.00 85.19 113 LEU A CA 1
ATOM 804 C C . LEU A 1 113 ? 6.332 -2.721 -8.276 1.00 85.19 113 LEU A C 1
ATOM 806 O O . LEU A 1 113 ? 5.447 -2.784 -7.429 1.00 85.19 113 LEU A O 1
ATOM 810 N N . LEU A 1 114 ? 7.038 -1.611 -8.490 1.00 83.62 114 LEU A N 1
ATOM 811 C CA . LEU A 1 114 ? 6.877 -0.396 -7.696 1.00 83.62 114 LEU A CA 1
ATOM 812 C C . LEU A 1 114 ? 5.436 0.114 -7.749 1.00 83.62 114 LEU A C 1
ATOM 814 O O . LEU A 1 114 ? 4.860 0.407 -6.706 1.00 83.62 114 LEU A O 1
ATOM 818 N N . ALA A 1 115 ? 4.824 0.135 -8.933 1.00 84.25 115 ALA A N 1
ATOM 819 C CA . ALA A 1 115 ? 3.417 0.488 -9.076 1.00 84.25 115 ALA A CA 1
ATOM 820 C C . ALA A 1 115 ? 2.473 -0.526 -8.413 1.00 84.25 115 ALA A C 1
ATOM 822 O O . ALA A 1 115 ? 1.473 -0.116 -7.838 1.00 84.25 115 ALA A O 1
ATOM 823 N N . SER A 1 116 ? 2.786 -1.826 -8.454 1.00 80.44 116 SER A N 1
ATOM 824 C CA . SER A 1 116 ? 1.969 -2.865 -7.806 1.00 80.44 116 SER A CA 1
ATOM 825 C C . SER A 1 116 ? 2.013 -2.823 -6.281 1.00 80.44 116 SER A C 1
ATOM 827 O O . SER A 1 116 ? 1.044 -3.208 -5.635 1.00 80.44 116 SER A O 1
ATOM 829 N N . LEU A 1 117 ? 3.134 -2.369 -5.716 1.00 78.50 117 LEU A N 1
ATOM 830 C CA . LEU A 1 117 ? 3.326 -2.307 -4.273 1.00 78.50 117 LEU A CA 1
ATOM 831 C C . LEU A 1 117 ? 2.876 -0.968 -3.695 1.00 78.50 117 LEU A C 1
ATOM 833 O O . LEU A 1 117 ? 2.324 -0.950 -2.603 1.00 78.50 117 LEU A O 1
ATOM 837 N N . ALA A 1 118 ? 3.150 0.137 -4.396 1.00 75.94 118 ALA A N 1
ATOM 838 C CA . ALA A 1 118 ? 2.983 1.487 -3.861 1.00 75.94 118 ALA A CA 1
ATOM 839 C C . ALA A 1 118 ? 1.764 2.243 -4.390 1.00 75.94 118 ALA A C 1
ATOM 841 O O . ALA A 1 118 ? 1.382 3.249 -3.798 1.00 75.94 118 ALA A O 1
ATOM 842 N N . LEU A 1 119 ? 1.183 1.814 -5.510 1.00 78.00 119 LEU A N 1
ATOM 843 C CA . LEU A 1 119 ? 0.021 2.457 -6.117 1.00 78.00 119 LEU A CA 1
ATOM 844 C C . LEU A 1 119 ? -1.121 1.441 -6.278 1.00 78.00 119 LEU A C 1
ATOM 846 O O . LEU A 1 119 ? -1.020 0.271 -5.919 1.00 78.00 119 LEU A O 1
ATOM 850 N N . SER A 1 120 ? -2.252 1.898 -6.818 1.00 77.44 120 SER A N 1
ATOM 851 C CA . SER A 1 120 ? -3.405 1.035 -7.060 1.00 77.44 120 SER A CA 1
ATOM 852 C C . SER A 1 120 ? -3.167 0.036 -8.197 1.00 77.44 120 SER A C 1
ATOM 854 O O . SER A 1 120 ? -2.372 0.263 -9.112 1.00 77.44 120 SER A O 1
ATOM 856 N N . TRP A 1 121 ? -3.955 -1.042 -8.213 1.00 74.00 121 TRP A N 1
ATOM 857 C CA . TRP A 1 121 ? -3.936 -2.049 -9.284 1.00 74.00 121 TRP A CA 1
ATOM 858 C C . TRP A 1 121 ? -4.061 -1.434 -10.696 1.00 74.00 121 TRP A C 1
ATOM 860 O O . TRP A 1 121 ? -3.436 -1.911 -11.640 1.00 74.00 121 TRP A O 1
ATOM 870 N N . ARG A 1 122 ? -4.823 -0.336 -10.843 1.00 78.62 122 ARG A N 1
ATOM 871 C CA . ARG A 1 122 ? -4.980 0.387 -12.119 1.00 78.62 122 ARG A CA 1
ATOM 872 C C . ARG A 1 122 ? -3.653 0.965 -12.607 1.00 78.62 122 ARG A C 1
ATOM 874 O O . ARG A 1 122 ? -3.367 0.898 -13.799 1.00 78.62 122 ARG A O 1
ATOM 881 N N . TRP A 1 123 ? -2.846 1.508 -11.695 1.00 82.31 123 TRP A N 1
ATOM 882 C CA . TRP A 1 123 ? -1.502 1.996 -11.999 1.00 82.31 123 TRP A CA 1
ATOM 883 C C . TRP A 1 123 ? -0.547 0.850 -12.311 1.00 82.31 123 TRP A C 1
ATOM 885 O O . TRP A 1 123 ? 0.212 0.955 -13.268 1.00 82.31 123 TRP A O 1
ATOM 895 N N . ALA A 1 124 ? -0.626 -0.268 -11.588 1.00 79.56 124 ALA A N 1
ATOM 896 C CA . ALA A 1 124 ? 0.161 -1.459 -11.904 1.00 79.56 124 ALA A CA 1
ATOM 897 C C . ALA A 1 124 ? -0.125 -1.978 -13.327 1.00 79.56 124 ALA A C 1
ATOM 899 O O . ALA A 1 124 ? 0.803 -2.212 -14.100 1.00 79.56 124 ALA A O 1
ATOM 900 N N . ALA A 1 125 ? -1.405 -2.077 -13.705 1.00 70.69 125 ALA A N 1
ATOM 901 C CA . ALA A 1 125 ? -1.822 -2.466 -15.052 1.00 70.69 125 ALA A CA 1
ATOM 902 C C . ALA A 1 125 ? -1.371 -1.449 -16.117 1.00 70.69 125 ALA A C 1
ATOM 904 O O . ALA A 1 125 ? -0.873 -1.841 -17.173 1.00 70.69 125 ALA A O 1
ATOM 905 N N . ALA A 1 126 ? -1.490 -0.147 -15.832 1.00 83.44 126 ALA A N 1
ATOM 906 C CA . ALA A 1 126 ? -1.015 0.909 -16.723 1.00 83.44 126 ALA A CA 1
ATOM 907 C C . ALA A 1 126 ? 0.507 0.844 -16.932 1.00 83.44 126 ALA A C 1
ATOM 909 O O . ALA A 1 126 ? 0.970 0.950 -18.065 1.00 83.44 126 ALA A O 1
ATOM 910 N N . MET A 1 127 ? 1.285 0.605 -15.872 1.00 89.88 127 MET A N 1
ATOM 911 C CA . MET A 1 127 ? 2.739 0.449 -15.965 1.00 89.88 127 MET A CA 1
ATOM 912 C C . MET A 1 127 ? 3.139 -0.836 -16.690 1.00 89.88 127 MET A C 1
ATOM 914 O O . MET A 1 127 ? 4.087 -0.817 -17.472 1.00 89.88 127 MET A O 1
ATOM 918 N N . ALA A 1 128 ? 2.412 -1.939 -16.499 1.00 81.25 128 ALA A N 1
ATOM 919 C CA . ALA A 1 128 ? 2.635 -3.165 -17.264 1.00 81.25 128 ALA A CA 1
ATOM 920 C C . ALA A 1 128 ? 2.404 -2.934 -18.768 1.00 81.25 128 ALA A C 1
ATOM 922 O O . ALA A 1 128 ? 3.234 -3.319 -19.592 1.00 81.25 128 ALA A O 1
ATOM 923 N N . ALA A 1 129 ? 1.324 -2.235 -19.130 1.00 82.62 129 ALA A N 1
ATOM 924 C CA . ALA A 1 129 ? 1.056 -1.863 -20.517 1.00 82.62 129 ALA A CA 1
ATOM 925 C C . ALA A 1 129 ? 2.124 -0.905 -21.074 1.00 82.62 129 ALA A C 1
ATOM 927 O O . ALA A 1 129 ? 2.620 -1.121 -22.179 1.00 82.62 129 ALA A O 1
ATOM 928 N N . LEU A 1 130 ? 2.520 0.113 -20.300 1.00 92.06 130 LEU A N 1
ATOM 929 C CA . LEU A 1 130 ? 3.534 1.094 -20.692 1.00 92.06 130 LEU A CA 1
ATOM 930 C C . LEU A 1 130 ? 4.897 0.441 -20.933 1.00 92.06 130 LEU A C 1
ATOM 932 O O . LEU A 1 130 ? 5.487 0.636 -21.988 1.00 92.06 130 LEU A O 1
ATOM 936 N N . THR A 1 131 ? 5.388 -0.357 -19.986 1.00 91.19 131 THR A N 1
ATOM 937 C CA . THR A 1 131 ? 6.685 -1.044 -20.109 1.00 91.19 131 THR A CA 1
ATOM 938 C C . THR A 1 131 ? 6.694 -2.037 -21.273 1.00 91.19 131 THR A C 1
ATOM 940 O O . THR A 1 131 ? 7.669 -2.088 -22.021 1.00 91.19 131 THR A O 1
ATOM 943 N N . THR A 1 132 ? 5.584 -2.745 -21.506 1.00 85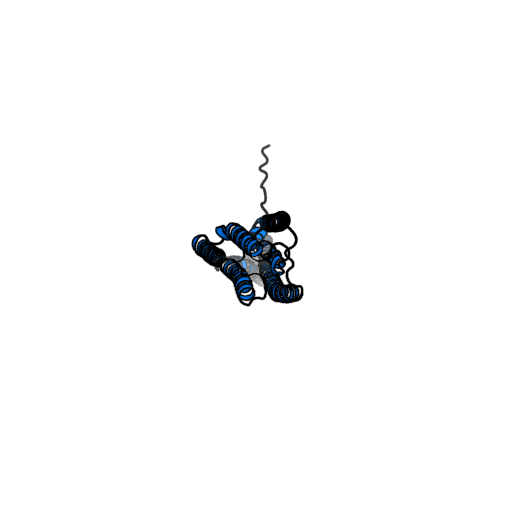.31 132 THR A N 1
ATOM 944 C CA . THR A 1 132 ? 5.407 -3.612 -22.685 1.00 85.31 132 THR A CA 1
ATOM 945 C C . THR A 1 132 ? 5.447 -2.806 -23.986 1.00 85.31 132 THR A C 1
ATOM 947 O O . THR A 1 132 ? 6.123 -3.205 -24.934 1.00 85.31 132 THR A O 1
ATOM 950 N N . ALA A 1 133 ? 4.774 -1.653 -24.038 1.00 88.56 133 ALA A N 1
ATOM 951 C CA . ALA A 1 133 ? 4.791 -0.766 -25.199 1.00 88.56 133 ALA A CA 1
ATOM 952 C C . ALA A 1 133 ? 6.185 -0.166 -25.453 1.00 88.56 133 ALA A C 1
ATOM 954 O O . ALA A 1 133 ? 6.636 -0.139 -26.596 1.00 88.56 133 ALA A O 1
ATOM 955 N N . CYS A 1 134 ? 6.898 0.254 -24.404 1.00 91.38 134 CYS A N 1
ATOM 956 C CA . CYS A 1 134 ? 8.281 0.730 -24.488 1.00 91.38 134 CYS A CA 1
ATOM 957 C C . CYS A 1 134 ? 9.224 -0.363 -25.005 1.00 91.38 134 CYS A C 1
ATOM 959 O O . CYS A 1 134 ? 10.030 -0.100 -25.895 1.00 91.38 134 CYS A O 1
ATOM 961 N N . PHE A 1 135 ? 9.093 -1.597 -24.509 1.00 87.56 135 PHE A N 1
ATOM 962 C CA . PHE A 1 135 ? 9.871 -2.737 -24.994 1.00 87.56 135 PHE A CA 1
ATOM 963 C C . PHE A 1 135 ? 9.564 -3.070 -26.463 1.00 87.56 135 PHE A C 1
ATOM 965 O O . PHE A 1 135 ? 10.484 -3.241 -27.261 1.00 87.56 135 PHE A O 1
ATOM 972 N N . ALA A 1 136 ? 8.286 -3.096 -26.851 1.00 83.75 136 ALA A N 1
ATOM 973 C CA . ALA A 1 136 ? 7.877 -3.303 -28.240 1.00 83.75 136 ALA A CA 1
ATOM 974 C C . ALA A 1 136 ? 8.379 -2.177 -29.165 1.00 83.75 136 ALA A C 1
ATOM 976 O O . ALA A 1 136 ? 8.827 -2.442 -30.280 1.00 83.75 136 ALA A O 1
ATOM 977 N N . GLY A 1 137 ? 8.361 -0.929 -28.690 1.00 87.31 137 GLY A N 1
ATOM 978 C CA . GLY A 1 137 ? 8.934 0.216 -29.396 1.00 87.31 137 GLY A CA 1
ATOM 979 C C . GLY A 1 137 ? 10.446 0.084 -29.575 1.00 87.31 137 GLY A C 1
ATOM 980 O O . GLY A 1 137 ? 10.956 0.326 -30.666 1.00 87.31 137 GLY A O 1
ATOM 981 N N . LEU A 1 138 ? 11.154 -0.378 -28.542 1.00 87.12 138 LEU A N 1
ATOM 982 C CA . LEU A 1 138 ? 12.588 -0.660 -28.601 1.00 87.12 138 LEU A CA 1
ATOM 983 C C . LEU A 1 138 ? 12.905 -1.753 -29.628 1.00 87.12 138 LEU A C 1
ATOM 985 O O . LEU A 1 138 ? 13.875 -1.633 -30.372 1.00 87.12 138 LEU A O 1
ATOM 989 N N . TYR A 1 139 ? 12.064 -2.789 -29.696 1.00 83.50 139 TYR A N 1
ATOM 990 C CA . TYR A 1 139 ? 12.179 -3.867 -30.678 1.00 83.50 139 TYR A CA 1
ATOM 991 C C . TYR A 1 139 ? 11.998 -3.355 -32.106 1.00 83.50 139 TYR A C 1
ATOM 993 O O . TYR A 1 139 ? 12.822 -3.636 -32.972 1.00 83.50 139 TYR A O 1
ATOM 1001 N N . ALA A 1 140 ? 10.954 -2.559 -32.340 1.00 84.44 140 ALA A N 1
ATOM 1002 C CA . ALA A 1 140 ? 10.668 -1.988 -33.652 1.00 84.44 140 ALA A CA 1
ATOM 1003 C C . ALA A 1 140 ? 11.736 -0.977 -34.108 1.00 84.44 140 ALA A C 1
ATOM 1005 O O . ALA A 1 140 ? 11.994 -0.853 -35.304 1.00 84.44 140 ALA A O 1
ATOM 1006 N N . ALA A 1 141 ? 12.355 -0.260 -33.166 1.00 82.56 141 ALA A N 1
ATOM 1007 C CA . ALA A 1 141 ? 13.360 0.760 -33.446 1.00 82.56 141 ALA A CA 1
ATOM 1008 C C . ALA A 1 141 ? 14.777 0.203 -33.672 1.00 82.56 141 ALA A C 1
ATOM 1010 O O . ALA A 1 141 ? 15.630 0.951 -34.144 1.00 82.56 141 ALA A O 1
ATOM 1011 N N . SER A 1 142 ? 15.056 -1.066 -33.346 1.00 74.12 142 SER A N 1
ATOM 1012 C CA . SER A 1 142 ? 16.384 -1.668 -33.530 1.00 74.12 142 SER A CA 1
ATOM 1013 C C . SER A 1 142 ? 16.626 -2.068 -34.999 1.00 74.12 142 SER A C 1
ATOM 1015 O O . SER A 1 142 ? 16.088 -3.083 -35.449 1.00 74.12 142 SER A O 1
ATOM 1017 N N . PRO A 1 143 ? 17.471 -1.342 -35.762 1.00 57.59 143 PRO A N 1
ATOM 1018 C CA . PRO A 1 143 ? 17.805 -1.703 -37.132 1.00 57.59 143 PRO A CA 1
ATOM 1019 C C . PRO A 1 143 ? 18.888 -2.785 -37.090 1.00 57.59 143 PRO A C 1
ATOM 1021 O O . PRO A 1 143 ? 20.001 -2.508 -36.670 1.00 57.59 143 PRO A O 1
ATOM 1024 N N . ALA A 1 144 ? 18.552 -4.012 -37.502 1.00 54.78 144 ALA A N 1
ATOM 1025 C CA . ALA A 1 144 ? 19.464 -5.157 -37.626 1.00 54.78 144 ALA A CA 1
ATOM 1026 C C . ALA A 1 144 ? 20.345 -5.440 -36.384 1.00 54.78 144 ALA A C 1
ATOM 1028 O O . ALA A 1 144 ? 21.425 -4.886 -36.248 1.00 54.78 144 ALA A O 1
ATOM 1029 N N . HIS A 1 145 ? 19.886 -6.356 -35.516 1.00 57.16 145 HIS A N 1
ATOM 1030 C CA . HIS A 1 145 ? 20.656 -7.111 -34.509 1.00 57.16 145 HIS A CA 1
ATOM 1031 C C . HIS A 1 145 ? 22.096 -6.612 -34.291 1.00 57.16 145 HIS A C 1
ATOM 1033 O O . HIS A 1 145 ? 23.036 -7.184 -34.844 1.00 57.16 145 HIS A O 1
ATOM 1039 N N . HIS A 1 146 ? 22.287 -5.565 -33.480 1.00 55.44 146 HIS A N 1
ATOM 1040 C CA . HIS A 1 146 ? 23.625 -5.246 -32.994 1.00 55.44 146 HIS A CA 1
ATOM 1041 C C . HIS A 1 146 ? 24.148 -6.486 -32.267 1.00 55.44 146 HIS A C 1
ATOM 1043 O O . HIS A 1 146 ? 23.622 -6.880 -31.226 1.00 55.44 146 HIS A O 1
ATOM 1049 N N . HIS A 1 147 ? 25.139 -7.151 -32.859 1.00 57.09 147 HIS A N 1
ATOM 1050 C CA . HIS A 1 147 ? 25.799 -8.295 -32.254 1.00 57.09 147 HIS A CA 1
ATOM 1051 C C . HIS A 1 147 ? 26.609 -7.793 -31.062 1.00 57.09 147 HIS A C 1
ATOM 1053 O O . HIS A 1 147 ? 27.756 -7.377 -31.201 1.00 57.09 147 HIS A O 1
ATOM 1059 N N . MET A 1 148 ? 25.977 -7.770 -29.892 1.00 64.31 148 MET A N 1
ATOM 1060 C CA . MET A 1 148 ? 26.697 -7.643 -28.637 1.00 64.31 148 MET A CA 1
ATOM 1061 C C . MET A 1 148 ? 27.504 -8.922 -28.433 1.00 64.31 148 MET A C 1
ATOM 1063 O O . MET A 1 148 ? 27.000 -10.017 -28.698 1.00 64.31 148 MET A O 1
ATOM 1067 N N . ASP A 1 149 ? 28.752 -8.787 -27.990 1.00 74.69 149 ASP A N 1
ATOM 1068 C CA . ASP A 1 149 ? 29.580 -9.948 -27.691 1.00 74.69 149 ASP A CA 1
ATOM 1069 C C . ASP A 1 149 ? 28.868 -10.819 -26.642 1.00 74.69 149 ASP A C 1
ATOM 1071 O O . ASP A 1 149 ? 28.340 -10.318 -25.644 1.00 74.69 149 ASP A O 1
ATOM 1075 N N . MET A 1 150 ? 28.826 -12.131 -26.873 1.00 77.12 150 MET A N 1
ATOM 1076 C CA . MET A 1 150 ? 28.136 -13.081 -26.001 1.00 77.12 150 MET A CA 1
ATOM 1077 C C . MET A 1 150 ? 28.704 -13.032 -24.577 1.00 77.12 150 MET A C 1
ATOM 1079 O O . MET A 1 150 ? 27.949 -13.129 -23.608 1.00 77.12 150 MET A O 1
ATOM 1083 N N . ALA A 1 151 ? 30.016 -12.814 -24.434 1.00 77.56 151 ALA A N 1
ATOM 1084 C CA . ALA A 1 151 ? 30.653 -12.660 -23.127 1.00 77.56 151 ALA A CA 1
ATOM 1085 C C . ALA A 1 151 ? 30.149 -11.405 -22.389 1.00 77.56 151 ALA A C 1
ATOM 1087 O O . ALA A 1 151 ? 29.787 -11.474 -21.213 1.00 77.56 151 ALA A O 1
ATOM 1088 N N . GLN A 1 152 ? 30.059 -10.275 -23.095 1.00 69.75 152 GLN A N 1
ATOM 1089 C CA . GLN A 1 152 ? 29.518 -9.019 -22.567 1.00 69.75 152 GLN A CA 1
ATOM 1090 C C . GLN A 1 152 ? 28.029 -9.145 -22.207 1.00 69.75 152 GLN A C 1
ATOM 1092 O O . GLN A 1 152 ? 27.605 -8.695 -21.140 1.00 69.75 152 GLN A O 1
ATOM 1097 N N . HIS A 1 153 ? 27.243 -9.830 -23.042 1.00 77.75 153 HIS A N 1
ATOM 1098 C CA . HIS A 1 153 ? 25.829 -10.091 -22.779 1.00 77.75 153 HIS A CA 1
ATOM 1099 C C . HIS A 1 153 ? 25.621 -10.951 -21.521 1.00 77.75 153 HIS A C 1
ATOM 1101 O O . HIS A 1 153 ? 24.772 -10.616 -20.692 1.00 77.75 153 HIS A O 1
ATOM 1107 N N . LEU A 1 154 ? 26.423 -12.006 -21.322 1.00 80.19 154 LEU A N 1
ATOM 1108 C CA . LEU A 1 154 ? 26.366 -12.846 -20.117 1.00 80.19 154 LEU A CA 1
ATOM 1109 C C . LEU A 1 154 ? 26.716 -12.064 -18.845 1.00 80.19 154 LEU A C 1
ATOM 1111 O O . LEU A 1 154 ? 25.993 -12.165 -17.854 1.00 80.19 154 LEU A O 1
ATOM 1115 N N . VAL A 1 155 ? 27.789 -11.264 -18.869 1.00 78.69 155 VAL A N 1
ATOM 1116 C CA . VAL A 1 155 ? 28.181 -10.423 -17.721 1.00 78.69 155 VAL A CA 1
ATOM 1117 C C . VAL A 1 155 ? 27.069 -9.436 -17.377 1.00 78.69 155 VAL A C 1
ATOM 1119 O O . VAL A 1 155 ? 26.690 -9.308 -16.210 1.00 78.69 155 VAL A O 1
ATOM 1122 N N . GLY A 1 156 ? 26.500 -8.778 -18.387 1.00 74.69 156 GLY A N 1
ATOM 1123 C CA . GLY A 1 156 ? 25.384 -7.867 -18.179 1.00 74.69 156 GLY A CA 1
ATOM 1124 C C . GLY A 1 156 ? 24.127 -8.578 -17.665 1.00 74.69 156 GLY A C 1
ATOM 1125 O O . GLY A 1 156 ? 23.434 -8.020 -16.822 1.00 74.69 156 GLY A O 1
ATOM 1126 N N . MET A 1 157 ? 23.850 -9.817 -18.088 1.00 79.44 157 MET A N 1
ATOM 1127 C CA . MET A 1 157 ? 22.716 -10.607 -17.585 1.00 79.44 157 MET A CA 1
ATOM 1128 C C . MET A 1 157 ? 22.894 -10.986 -16.112 1.00 79.44 157 MET A C 1
ATOM 1130 O O . MET A 1 157 ? 21.959 -10.827 -15.327 1.00 79.44 157 MET A O 1
ATOM 1134 N N . VAL A 1 158 ? 24.097 -11.414 -15.712 1.00 73.06 158 VAL A N 1
ATOM 1135 C CA . VAL A 1 158 ? 24.424 -11.695 -14.302 1.00 73.06 158 VAL A CA 1
ATOM 1136 C C . VAL A 1 158 ? 24.282 -10.431 -13.454 1.00 73.06 158 VAL A C 1
ATOM 1138 O O . VAL A 1 158 ? 23.679 -10.480 -12.381 1.00 73.06 158 VAL A O 1
ATOM 1141 N N . ALA A 1 159 ? 24.768 -9.289 -13.946 1.00 72.00 159 ALA A N 1
ATOM 1142 C CA . ALA A 1 159 ? 24.621 -8.010 -13.258 1.00 72.00 159 ALA A CA 1
ATOM 1143 C C . ALA A 1 159 ? 23.147 -7.576 -13.147 1.00 72.00 159 ALA A C 1
ATOM 1145 O O . ALA A 1 159 ? 22.683 -7.245 -12.056 1.00 72.00 159 ALA A O 1
ATOM 1146 N N . ALA A 1 160 ? 22.384 -7.632 -14.243 1.00 74.88 160 ALA A N 1
ATOM 1147 C CA . ALA A 1 160 ? 20.968 -7.273 -14.263 1.00 74.88 160 ALA A CA 1
ATOM 1148 C C . ALA A 1 160 ? 20.140 -8.163 -13.325 1.00 74.88 160 ALA A C 1
ATOM 1150 O O . ALA A 1 160 ? 19.303 -7.658 -12.572 1.00 74.88 160 ALA A O 1
ATOM 1151 N N . TYR A 1 161 ? 20.404 -9.470 -13.312 1.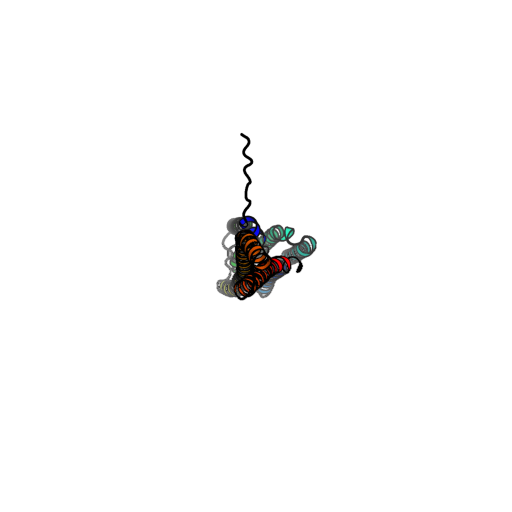00 79.12 161 TYR A N 1
ATOM 1152 C CA . TYR A 1 161 ? 19.758 -10.412 -12.401 1.00 79.12 161 TYR A CA 1
ATOM 1153 C C . TYR A 1 161 ? 20.130 -10.133 -10.938 1.00 79.12 161 TYR A C 1
ATOM 1155 O O . TYR A 1 161 ? 19.247 -10.044 -10.081 1.00 79.12 161 TYR A O 1
ATOM 1163 N N . GLY A 1 162 ? 21.422 -9.918 -10.666 1.00 72.06 162 GLY A N 1
ATOM 1164 C CA . GLY A 1 162 ? 21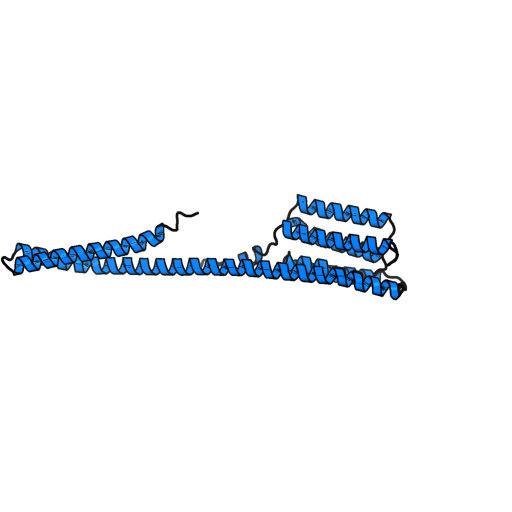.946 -9.601 -9.336 1.00 72.06 162 GLY A CA 1
ATOM 1165 C C . GLY A 1 162 ? 21.393 -8.306 -8.739 1.00 72.06 162 GLY A C 1
ATOM 1166 O O . GLY A 1 162 ? 21.362 -8.169 -7.522 1.00 72.06 162 GLY A O 1
ATOM 1167 N N . VAL A 1 163 ? 20.908 -7.381 -9.567 1.00 67.88 163 VAL A N 1
ATOM 1168 C CA . VAL A 1 163 ? 20.249 -6.141 -9.125 1.00 67.88 163 VAL A CA 1
ATOM 1169 C C . VAL A 1 163 ? 18.741 -6.328 -9.019 1.00 67.88 163 VAL A C 1
ATOM 1171 O O . VAL A 1 163 ? 18.136 -5.966 -8.012 1.00 67.88 163 VAL A O 1
ATOM 1174 N N . THR A 1 164 ? 18.118 -6.915 -10.040 1.00 75.88 164 THR A N 1
ATOM 1175 C CA . THR A 1 164 ? 16.655 -6.988 -10.136 1.00 75.88 164 THR A CA 1
ATOM 1176 C C . THR A 1 164 ? 16.067 -7.895 -9.059 1.00 75.88 164 THR A C 1
ATOM 1178 O O . THR A 1 164 ? 15.095 -7.520 -8.406 1.00 75.88 164 THR A O 1
ATOM 1181 N N . VAL A 1 165 ? 16.669 -9.063 -8.808 1.00 78.62 165 VAL A N 1
ATOM 1182 C CA . VAL A 1 165 ? 16.122 -10.036 -7.849 1.00 78.62 165 VAL A CA 1
ATOM 1183 C C . VAL A 1 165 ? 16.110 -9.514 -6.409 1.00 78.62 165 VAL A C 1
ATOM 1185 O O . VAL A 1 165 ? 15.049 -9.587 -5.785 1.00 78.62 165 VAL A O 1
ATOM 1188 N N . PRO A 1 166 ? 17.204 -8.952 -5.857 1.00 71.69 166 PRO A N 1
ATOM 1189 C CA . PRO A 1 166 ? 17.172 -8.401 -4.504 1.00 71.69 166 PRO A CA 1
ATOM 1190 C C . PRO A 1 166 ? 16.171 -7.261 -4.348 1.00 71.69 166 PRO A C 1
ATOM 1192 O O . PRO A 1 166 ? 15.502 -7.179 -3.320 1.00 71.69 166 PRO A O 1
ATOM 1195 N N . VAL A 1 167 ? 16.028 -6.407 -5.364 1.00 71.12 167 VAL A N 1
ATOM 1196 C CA . VAL A 1 167 ? 15.067 -5.301 -5.324 1.00 71.12 167 VAL A CA 1
ATOM 1197 C C . VAL A 1 167 ? 13.628 -5.823 -5.333 1.00 71.12 167 VAL A C 1
ATOM 1199 O O . VAL A 1 167 ? 12.825 -5.396 -4.500 1.00 71.12 167 VAL A O 1
ATOM 1202 N N . LEU A 1 168 ? 13.314 -6.791 -6.203 1.00 80.25 168 LEU A N 1
ATOM 1203 C CA . LEU A 1 168 ? 12.014 -7.468 -6.209 1.00 80.25 168 LEU A CA 1
ATOM 1204 C C . LEU A 1 168 ? 11.721 -8.121 -4.848 1.00 80.25 168 LEU A C 1
ATOM 1206 O O . LEU A 1 168 ? 10.657 -7.900 -4.265 1.00 80.25 168 LEU A O 1
ATOM 1210 N N . ALA A 1 169 ? 12.680 -8.874 -4.306 1.00 71.38 169 ALA A N 1
ATOM 1211 C CA . ALA A 1 169 ? 12.545 -9.556 -3.021 1.00 71.38 169 ALA A CA 1
ATOM 1212 C C . ALA A 1 169 ? 12.339 -8.575 -1.854 1.00 71.38 169 ALA A C 1
ATOM 1214 O O . ALA A 1 169 ? 11.475 -8.799 -1.002 1.00 71.38 169 ALA A O 1
ATOM 1215 N N . ALA A 1 170 ? 13.090 -7.471 -1.827 1.00 68.56 170 ALA A N 1
ATOM 1216 C CA . ALA A 1 170 ? 12.950 -6.428 -0.816 1.00 68.56 170 ALA A CA 1
ATOM 1217 C C . ALA A 1 170 ? 11.568 -5.762 -0.878 1.00 68.56 170 ALA A C 1
ATOM 1219 O O . ALA A 1 170 ? 10.937 -5.578 0.166 1.00 68.56 170 ALA A O 1
ATOM 1220 N N . GLY A 1 171 ? 11.075 -5.457 -2.084 1.00 69.62 171 GLY A N 1
ATOM 1221 C CA . GLY A 1 171 ? 9.731 -4.918 -2.292 1.00 69.62 171 GLY A CA 1
ATOM 1222 C C . GLY A 1 171 ? 8.648 -5.853 -1.749 1.00 69.62 171 GLY A C 1
ATOM 1223 O O . GLY A 1 171 ? 7.837 -5.445 -0.916 1.00 69.62 171 GLY A O 1
ATOM 1224 N N . VAL A 1 172 ? 8.683 -7.130 -2.142 1.00 77.12 172 VAL A N 1
ATOM 1225 C CA . VAL A 1 172 ? 7.711 -8.139 -1.685 1.00 77.12 172 VAL A CA 1
ATOM 1226 C C . VAL A 1 172 ? 7.756 -8.322 -0.167 1.00 77.12 172 VAL A C 1
ATOM 1228 O O . VAL A 1 172 ? 6.709 -8.365 0.481 1.00 77.12 172 VAL A O 1
ATOM 1231 N N . LEU A 1 173 ? 8.946 -8.409 0.434 1.00 74.19 173 LEU A N 1
ATOM 1232 C CA . LEU A 1 173 ? 9.073 -8.570 1.884 1.00 74.19 173 LEU A CA 1
ATOM 1233 C C . LEU A 1 173 ? 8.519 -7.356 2.638 1.00 74.19 173 LEU A C 1
ATOM 1235 O O . LEU A 1 173 ? 7.866 -7.520 3.670 1.00 74.19 173 LEU A O 1
ATOM 1239 N N . ARG A 1 174 ? 8.749 -6.146 2.118 1.00 73.75 174 ARG A N 1
ATOM 1240 C CA . ARG A 1 174 ? 8.208 -4.913 2.696 1.00 73.75 174 ARG A CA 1
ATOM 1241 C C . ARG A 1 174 ? 6.681 -4.888 2.622 1.00 73.75 174 ARG A C 1
ATOM 1243 O O . ARG A 1 174 ? 6.047 -4.604 3.631 1.00 73.75 174 ARG A O 1
ATOM 1250 N N . PHE A 1 175 ? 6.105 -5.256 1.479 1.00 77.19 175 PHE A N 1
ATOM 1251 C CA . PHE A 1 175 ? 4.653 -5.352 1.308 1.00 77.19 175 PHE A CA 1
ATOM 1252 C C . PHE A 1 175 ? 4.024 -6.351 2.280 1.00 77.19 175 PHE A C 1
ATOM 1254 O O . PHE A 1 175 ? 3.064 -6.026 2.970 1.00 77.19 175 PHE A O 1
ATOM 1261 N N . ARG A 1 176 ? 4.617 -7.543 2.420 1.00 75.25 176 ARG A N 1
ATOM 1262 C CA . ARG A 1 176 ? 4.133 -8.549 3.377 1.00 75.25 176 ARG A CA 1
ATOM 1263 C C . ARG A 1 176 ? 4.152 -8.051 4.823 1.00 75.25 176 ARG A C 1
ATOM 1265 O O . ARG A 1 176 ? 3.248 -8.387 5.578 1.00 75.25 176 ARG A O 1
ATOM 1272 N N . ARG A 1 177 ? 5.168 -7.271 5.212 1.00 73.94 177 ARG A N 1
ATOM 1273 C CA . ARG A 1 177 ? 5.231 -6.659 6.551 1.00 73.94 177 ARG A CA 1
ATOM 1274 C C . ARG A 1 177 ? 4.129 -5.622 6.745 1.00 73.94 177 ARG A C 1
ATOM 1276 O O . ARG A 1 177 ? 3.423 -5.705 7.740 1.00 73.94 177 ARG A O 1
ATOM 1283 N N . ALA A 1 178 ? 3.940 -4.730 5.772 1.00 75.44 178 ALA A N 1
ATOM 1284 C CA . ALA A 1 178 ? 2.898 -3.706 5.825 1.00 75.44 178 ALA A CA 1
ATOM 1285 C C . ALA A 1 178 ? 1.490 -4.318 5.942 1.00 75.44 178 ALA A C 1
ATOM 1287 O O . ALA A 1 178 ? 0.699 -3.900 6.782 1.00 75.44 178 ALA A O 1
ATOM 1288 N N . VAL A 1 179 ? 1.202 -5.365 5.158 1.00 82.75 179 VAL A N 1
ATOM 1289 C CA . VAL A 1 179 ? -0.069 -6.101 5.258 1.00 82.75 179 VAL A CA 1
ATOM 1290 C C . VAL A 1 179 ? -0.218 -6.762 6.631 1.00 82.75 179 VAL A C 1
ATOM 1292 O O . VAL A 1 179 ? -1.272 -6.647 7.247 1.00 82.75 179 VAL A O 1
ATOM 1295 N N . GLY A 1 180 ? 0.833 -7.406 7.148 1.00 80.88 180 GLY A N 1
ATOM 1296 C CA . GLY A 1 180 ? 0.784 -8.055 8.462 1.00 80.88 180 GLY A CA 1
ATOM 1297 C C . GLY A 1 180 ? 0.548 -7.082 9.624 1.00 80.88 180 GLY A C 1
ATOM 1298 O O . GLY A 1 180 ? -0.174 -7.413 10.564 1.00 80.88 180 GLY A O 1
ATOM 1299 N N . GLU A 1 181 ? 1.121 -5.878 9.564 1.00 81.44 181 GLU A N 1
ATOM 1300 C CA . GLU A 1 181 ? 0.886 -4.815 10.551 1.00 81.44 181 GLU A CA 1
ATOM 1301 C C . GLU A 1 181 ? -0.566 -4.317 10.493 1.00 81.44 181 GLU A C 1
ATOM 1303 O O . GLU A 1 181 ? -1.243 -4.285 11.525 1.00 81.44 181 GLU A O 1
ATOM 1308 N N . ALA A 1 182 ? -1.078 -4.045 9.288 1.00 81.38 182 ALA A N 1
ATOM 1309 C CA . ALA A 1 182 ? -2.464 -3.625 9.082 1.00 81.38 182 ALA A CA 1
ATOM 1310 C C . ALA A 1 182 ? -3.476 -4.684 9.563 1.00 81.38 182 ALA A C 1
ATOM 1312 O O . ALA A 1 182 ? -4.463 -4.361 10.229 1.00 81.38 182 ALA A O 1
ATOM 1313 N N . GLU A 1 183 ? -3.224 -5.967 9.286 1.00 90.38 183 GLU A N 1
ATOM 1314 C CA . GLU A 1 183 ? -4.052 -7.069 9.785 1.00 90.38 183 GLU A CA 1
ATOM 1315 C C . GLU A 1 183 ? -4.023 -7.160 11.317 1.00 90.38 183 GLU A C 1
ATOM 1317 O O . GLU A 1 183 ? -5.067 -7.351 11.950 1.00 90.38 183 GLU A O 1
ATOM 1322 N N . ALA A 1 184 ? -2.852 -6.991 11.938 1.00 92.56 184 ALA A N 1
ATOM 1323 C CA . ALA A 1 184 ? -2.717 -7.031 13.391 1.00 92.56 184 ALA A CA 1
ATOM 1324 C C . ALA A 1 184 ? -3.494 -5.894 14.076 1.00 92.56 184 ALA A C 1
ATOM 1326 O O . ALA A 1 184 ? -4.147 -6.122 15.101 1.00 92.56 184 ALA A O 1
ATOM 1327 N N . GLU A 1 185 ? -3.462 -4.686 13.515 1.00 91.81 185 GLU A N 1
ATOM 1328 C CA . GLU A 1 185 ? -4.259 -3.551 13.990 1.00 91.81 185 GLU A CA 1
ATOM 1329 C C . GLU A 1 185 ? -5.758 -3.790 13.807 1.00 91.81 185 GLU A C 1
ATOM 1331 O O . GLU A 1 185 ? -6.531 -3.607 14.752 1.00 91.81 185 GLU A O 1
ATOM 1336 N N . ALA A 1 186 ? -6.171 -4.299 12.644 1.00 93.44 186 ALA A N 1
ATOM 1337 C CA . ALA A 1 186 ? -7.566 -4.639 12.384 1.00 93.44 186 ALA A CA 1
ATOM 1338 C C . ALA A 1 186 ? -8.095 -5.696 13.371 1.00 93.44 186 ALA A C 1
ATOM 1340 O O . ALA A 1 186 ? -9.220 -5.583 13.868 1.00 93.44 186 ALA A O 1
ATOM 1341 N N . VAL A 1 187 ? -7.287 -6.707 13.710 1.00 95.88 187 VAL A N 1
ATOM 1342 C CA . VAL A 1 187 ? -7.642 -7.714 14.724 1.00 95.88 187 VAL A CA 1
ATOM 1343 C C . VAL A 1 187 ? -7.774 -7.084 16.112 1.00 95.88 187 VAL A C 1
ATOM 1345 O O . VAL A 1 187 ? -8.721 -7.411 16.834 1.00 95.88 187 VAL A O 1
ATOM 1348 N N . LYS A 1 188 ? -6.870 -6.174 16.498 1.00 95.56 188 LYS A N 1
ATOM 1349 C CA . LYS A 1 188 ? -6.958 -5.455 17.782 1.00 95.56 188 LYS A CA 1
ATOM 1350 C C . LYS A 1 188 ? -8.231 -4.608 17.865 1.00 95.56 188 LYS A C 1
ATOM 1352 O O . LYS A 1 188 ? -8.960 -4.738 18.846 1.00 95.56 188 LYS A O 1
ATOM 1357 N N . ALA A 1 189 ? -8.541 -3.835 16.825 1.00 93.44 189 ALA A N 1
ATOM 1358 C CA . ALA A 1 189 ? -9.741 -2.999 16.761 1.00 93.44 189 ALA A CA 1
ATOM 1359 C C . ALA A 1 189 ? -11.041 -3.826 16.801 1.00 93.44 189 ALA A C 1
ATOM 1361 O O . ALA A 1 189 ? -12.004 -3.473 17.479 1.00 93.44 189 ALA A O 1
ATOM 1362 N N . ARG A 1 190 ? -11.073 -4.983 16.126 1.00 95.25 190 ARG A N 1
ATOM 1363 C CA . ARG A 1 190 ? -12.220 -5.904 16.210 1.00 95.25 190 ARG A CA 1
ATOM 1364 C C . ARG A 1 190 ? -12.399 -6.472 17.619 1.00 95.25 190 ARG A C 1
ATOM 1366 O O . ARG A 1 190 ? -13.532 -6.614 18.072 1.00 95.25 190 ARG A O 1
ATOM 1373 N N . ARG A 1 191 ? -11.304 -6.789 18.321 1.00 96.56 191 ARG A N 1
ATOM 1374 C CA . ARG A 1 191 ? -11.357 -7.297 19.703 1.00 96.56 191 ARG A CA 1
ATOM 1375 C C . ARG A 1 191 ? -11.844 -6.242 20.691 1.00 96.56 191 ARG A C 1
ATOM 1377 O O . ARG A 1 191 ? -12.669 -6.579 21.537 1.00 96.56 191 ARG A O 1
ATOM 1384 N N . SER A 1 192 ? -11.370 -4.999 20.591 1.00 94.50 192 SER A N 1
ATOM 1385 C CA . SER A 1 192 ? -11.845 -3.918 21.464 1.00 94.50 192 SER A CA 1
ATOM 1386 C C . SER A 1 192 ? -13.335 -3.661 21.253 1.00 94.50 192 SER A C 1
ATOM 1388 O O . SER A 1 192 ? -14.085 -3.637 22.226 1.00 94.50 192 SER A O 1
ATOM 1390 N N . ARG A 1 193 ? -13.788 -3.609 19.994 1.00 94.75 193 ARG A N 1
ATOM 1391 C CA . ARG A 1 193 ? -15.210 -3.462 19.663 1.00 94.75 193 ARG A CA 1
ATOM 1392 C C . ARG A 1 193 ? -16.065 -4.611 20.203 1.00 94.75 193 ARG A C 1
ATOM 1394 O O . ARG A 1 193 ? -17.073 -4.357 20.849 1.00 94.75 193 ARG A O 1
ATOM 1401 N N . ALA A 1 194 ? -15.641 -5.861 20.010 1.00 95.50 194 ALA A N 1
ATOM 1402 C CA . ALA A 1 194 ? -16.368 -7.020 20.532 1.00 95.50 194 ALA A CA 1
ATOM 1403 C C . ALA A 1 194 ? -16.453 -7.019 22.070 1.00 95.50 194 ALA A C 1
ATOM 1405 O O . ALA A 1 194 ? -17.460 -7.438 22.637 1.00 95.50 194 ALA A O 1
ATOM 1406 N N . ASN A 1 195 ? -15.411 -6.548 22.761 1.00 94.00 195 ASN A N 1
ATOM 1407 C CA . ASN A 1 195 ? -15.446 -6.400 24.215 1.00 94.00 195 ASN A CA 1
ATOM 1408 C C . ASN A 1 195 ? -16.377 -5.263 24.656 1.00 94.00 195 ASN A C 1
ATOM 1410 O O . ASN A 1 195 ? -17.145 -5.464 25.593 1.00 94.00 195 ASN A O 1
ATOM 1414 N N . ALA A 1 196 ? -16.364 -4.119 23.969 1.00 91.94 196 ALA A N 1
ATOM 1415 C CA . ALA A 1 196 ? -17.275 -3.010 24.249 1.00 91.94 196 ALA A CA 1
ATOM 1416 C C . ALA A 1 196 ? -18.745 -3.414 24.045 1.00 91.94 196 ALA A C 1
ATOM 1418 O O . ALA A 1 196 ? -19.577 -3.160 24.910 1.00 91.94 196 ALA A O 1
ATOM 1419 N N . GLU A 1 197 ? -19.059 -4.127 22.958 1.00 93.69 197 GLU A N 1
ATOM 1420 C CA . GLU A 1 197 ? -20.407 -4.655 22.694 1.00 93.69 197 GLU A CA 1
ATOM 1421 C C . GLU A 1 197 ? -20.856 -5.643 23.785 1.00 93.69 197 GLU A C 1
ATOM 1423 O O . GLU A 1 197 ? -21.995 -5.584 24.251 1.00 93.69 197 GLU A O 1
ATOM 1428 N N . ARG A 1 198 ? -19.954 -6.516 24.257 1.00 92.50 198 ARG A N 1
ATOM 1429 C CA . ARG A 1 198 ? -20.242 -7.423 25.380 1.00 92.50 198 ARG A CA 1
ATOM 1430 C C . ARG A 1 198 ? -20.526 -6.662 26.670 1.00 92.50 198 ARG A C 1
ATOM 1432 O O . ARG A 1 198 ? -21.529 -6.952 27.313 1.00 92.50 198 ARG A O 1
ATOM 1439 N N . LEU A 1 199 ? -19.685 -5.696 27.035 1.00 92.38 199 LEU A N 1
ATOM 1440 C CA . LEU A 1 199 ? -19.885 -4.882 28.237 1.00 92.38 199 LEU A CA 1
ATOM 1441 C C . LEU A 1 199 ? -21.197 -4.094 28.163 1.00 92.38 199 LEU A C 1
ATOM 1443 O O . LEU A 1 199 ? -21.979 -4.142 29.107 1.00 92.38 199 LEU A O 1
ATOM 1447 N N . ALA A 1 200 ? -21.496 -3.475 27.019 1.00 90.38 200 ALA A N 1
ATOM 1448 C CA . ALA A 1 200 ? -22.765 -2.790 26.791 1.00 90.38 200 ALA A CA 1
ATOM 1449 C C . ALA A 1 200 ? -23.969 -3.737 26.939 1.00 90.38 200 ALA A C 1
ATOM 1451 O O . ALA A 1 200 ? -24.963 -3.375 27.566 1.00 90.38 200 ALA A O 1
ATOM 1452 N N . SER A 1 201 ? -23.877 -4.969 26.423 1.00 93.31 201 SER A N 1
ATOM 145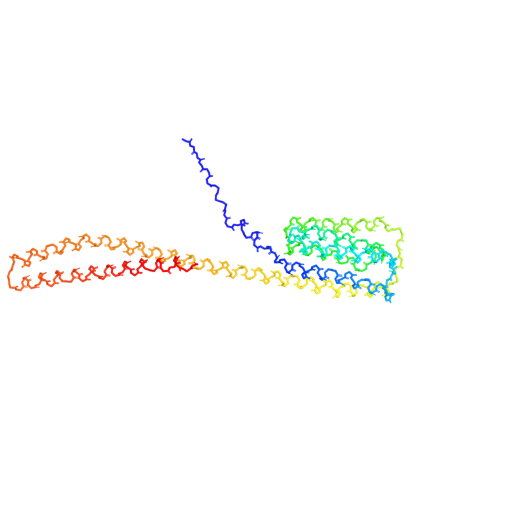3 C CA . SER A 1 201 ? -24.941 -5.969 26.590 1.00 93.31 201 SER A CA 1
ATOM 1454 C C . SER A 1 201 ? -25.139 -6.381 28.052 1.00 93.31 201 SER A C 1
ATOM 1456 O O . SER A 1 201 ? -26.275 -6.504 28.503 1.00 93.31 201 SER A O 1
ATOM 1458 N N . LEU A 1 202 ? -24.050 -6.539 28.814 1.00 92.19 202 LEU A N 1
ATOM 1459 C CA . LEU A 1 202 ? -24.109 -6.857 30.240 1.00 92.19 202 LEU A CA 1
ATOM 1460 C C . LEU A 1 202 ? -24.696 -5.694 31.044 1.00 92.19 202 LEU A C 1
ATOM 1462 O O . LEU A 1 202 ? -25.536 -5.930 31.905 1.00 92.19 202 LEU A O 1
ATOM 1466 N N . ALA A 1 203 ? -24.320 -4.454 30.725 1.00 89.44 203 ALA A N 1
ATOM 1467 C CA . ALA A 1 203 ? -24.880 -3.262 31.352 1.00 89.44 203 ALA A CA 1
ATOM 1468 C C . ALA A 1 203 ? -26.380 -3.113 31.067 1.00 89.44 203 ALA A C 1
ATOM 1470 O O . ALA A 1 203 ? -27.157 -2.853 31.985 1.00 89.44 203 ALA A O 1
ATOM 1471 N N . ALA A 1 204 ? -26.810 -3.360 29.826 1.00 90.44 204 ALA A N 1
ATOM 1472 C CA . ALA A 1 204 ? -28.225 -3.355 29.466 1.00 90.44 204 ALA A CA 1
ATOM 1473 C C . ALA A 1 204 ? -29.016 -4.443 30.214 1.00 90.44 204 ALA A C 1
ATOM 1475 O O . ALA A 1 204 ? -30.103 -4.170 30.723 1.00 90.44 204 ALA A O 1
ATOM 1476 N N . LEU A 1 205 ? -28.464 -5.658 30.328 1.00 92.25 205 LEU A N 1
ATOM 1477 C CA . LEU A 1 205 ? -29.078 -6.751 31.090 1.00 92.25 205 LEU A CA 1
ATOM 1478 C C . LEU A 1 205 ? -29.148 -6.440 32.591 1.00 92.25 205 LEU A C 1
ATOM 1480 O O . LEU A 1 205 ? -30.190 -6.664 33.203 1.00 92.25 205 LEU A O 1
ATOM 1484 N N . ALA A 1 206 ? -28.074 -5.904 33.177 1.00 89.88 206 ALA A N 1
ATOM 1485 C CA . ALA A 1 206 ? -28.029 -5.522 34.587 1.00 89.88 206 ALA A CA 1
ATOM 1486 C C . ALA A 1 206 ? -29.037 -4.405 34.899 1.00 89.88 206 ALA A C 1
ATOM 1488 O O . ALA A 1 206 ? -29.815 -4.531 35.844 1.00 89.88 206 ALA A O 1
ATOM 1489 N N . GLY A 1 207 ? -29.085 -3.357 34.069 1.00 88.62 207 GLY A N 1
ATOM 1490 C CA . GLY A 1 207 ? -30.057 -2.271 34.199 1.00 88.62 207 GLY A CA 1
ATOM 1491 C C . GLY A 1 207 ? -31.504 -2.751 34.049 1.00 88.62 207 GLY A C 1
ATOM 1492 O O . GLY A 1 207 ? -32.363 -2.367 34.843 1.00 88.62 207 GLY A O 1
ATOM 1493 N N . GLY A 1 208 ? -31.770 -3.640 33.085 1.00 90.31 208 GLY A N 1
ATOM 1494 C CA . GLY A 1 208 ? -33.085 -4.262 32.907 1.00 90.31 208 GLY A CA 1
ATOM 1495 C C . GLY A 1 208 ? -33.513 -5.095 34.119 1.00 90.31 208 GLY A C 1
ATOM 1496 O O . GLY A 1 208 ? -34.598 -4.883 34.658 1.00 90.31 208 GLY A O 1
ATOM 1497 N N . ALA A 1 209 ? -32.638 -5.982 34.604 1.00 89.50 209 ALA A N 1
ATOM 1498 C CA . ALA A 1 209 ? -32.909 -6.817 35.775 1.00 89.50 209 ALA A CA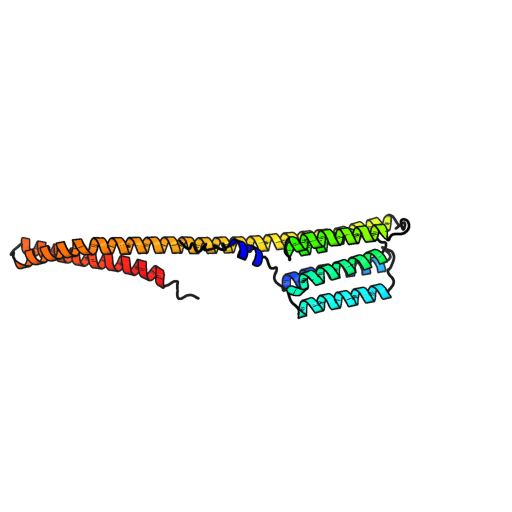 1
ATOM 1499 C C . ALA A 1 209 ? -33.129 -5.981 37.047 1.00 89.50 209 ALA A C 1
ATOM 1501 O O . ALA A 1 209 ? -34.044 -6.263 37.820 1.00 89.50 209 ALA A O 1
ATOM 1502 N N . ALA A 1 210 ? -32.338 -4.926 37.253 1.00 90.31 210 ALA A N 1
ATOM 1503 C CA . ALA A 1 210 ? -32.520 -4.025 38.385 1.00 90.31 210 ALA A CA 1
ATOM 1504 C C . ALA A 1 210 ? -33.871 -3.302 38.339 1.00 90.31 210 ALA A C 1
ATOM 1506 O O . ALA A 1 210 ? -34.554 -3.221 39.361 1.00 90.31 210 ALA A O 1
ATOM 1507 N N . HIS A 1 211 ? -34.298 -2.841 37.159 1.00 88.12 211 HIS A N 1
ATOM 1508 C CA . HIS A 1 211 ? -35.604 -2.206 36.993 1.00 88.12 211 HIS A CA 1
ATOM 1509 C C . HIS A 1 211 ? -36.760 -3.178 37.280 1.00 88.12 211 HIS A C 1
ATOM 1511 O O . HIS A 1 211 ? -37.673 -2.836 38.033 1.00 88.12 211 HIS A O 1
ATOM 1517 N N . GLU A 1 212 ? -36.700 -4.403 36.746 1.00 94.44 212 GLU A N 1
ATOM 1518 C CA . GLU A 1 212 ? -37.737 -5.423 36.962 1.00 94.44 212 GLU A CA 1
ATOM 1519 C C . GLU A 1 212 ? -37.812 -5.907 38.419 1.00 94.44 212 GLU A C 1
ATOM 1521 O O . GLU A 1 212 ? -38.902 -6.209 38.906 1.00 94.44 212 GLU A O 1
ATOM 1526 N N . LEU A 1 213 ? -36.688 -5.938 39.145 1.00 93.25 213 LEU A N 1
ATOM 1527 C CA . LEU A 1 213 ? -36.640 -6.331 40.561 1.00 93.25 213 LEU A CA 1
ATOM 1528 C C . LEU A 1 213 ? -36.986 -5.185 41.525 1.00 93.25 213 LEU A C 1
ATOM 1530 O O . LEU A 1 213 ? -37.475 -5.438 42.632 1.00 93.25 213 LEU A O 1
ATOM 1534 N N . ALA A 1 214 ? -36.791 -3.925 41.128 1.00 89.06 214 ALA A N 1
ATOM 1535 C CA . ALA A 1 214 ? -37.075 -2.770 41.980 1.00 89.06 214 ALA A CA 1
ATOM 1536 C C . ALA A 1 214 ? -38.553 -2.696 42.405 1.00 89.06 214 ALA A C 1
ATOM 1538 O O . ALA A 1 214 ? -38.854 -2.344 43.555 1.00 89.06 214 ALA A O 1
ATOM 1539 N N . THR A 1 215 ? -39.476 -3.041 41.503 1.00 93.06 215 THR A N 1
ATOM 1540 C CA . THR A 1 215 ? -40.924 -3.030 41.755 1.00 93.06 215 THR A CA 1
ATOM 1541 C C . THR A 1 215 ? -41.366 -4.079 42.786 1.00 93.06 215 THR A C 1
ATOM 1543 O O . THR A 1 215 ? -41.894 -3.662 43.821 1.00 93.06 215 THR A O 1
ATOM 1546 N N . PRO A 1 216 ? -41.135 -5.399 42.606 1.00 94.25 216 PRO A N 1
ATOM 1547 C CA . PRO A 1 216 ? -41.545 -6.402 43.588 1.00 94.25 216 PRO A CA 1
ATOM 1548 C C . PRO A 1 216 ? -40.864 -6.195 44.945 1.00 94.25 216 PRO A C 1
ATOM 1550 O O . PRO A 1 216 ? -41.530 -6.312 45.971 1.00 94.25 216 PRO A O 1
ATOM 1553 N N . LEU A 1 217 ? -39.588 -5.790 44.983 1.00 93.25 217 LEU A N 1
ATOM 1554 C CA . LEU A 1 217 ? -38.914 -5.458 46.244 1.00 93.25 217 LEU A CA 1
ATOM 1555 C C . LEU A 1 217 ? -39.567 -4.264 46.958 1.00 93.25 217 LEU A C 1
ATOM 1557 O O . LEU A 1 217 ? -39.715 -4.301 48.177 1.00 93.25 217 LEU A O 1
ATOM 1561 N N . SER A 1 218 ? -40.013 -3.229 46.229 1.00 93.81 218 SER A N 1
ATOM 1562 C CA . SER A 1 218 ? -40.783 -2.124 46.836 1.00 93.81 218 SER A CA 1
ATOM 1563 C C . SER A 1 218 ? -42.062 -2.630 47.490 1.00 93.81 218 SER A C 1
ATOM 1565 O O . SER A 1 218 ? -42.399 -2.212 48.597 1.00 93.81 218 SER A O 1
ATOM 1567 N N . SER A 1 219 ? -42.777 -3.512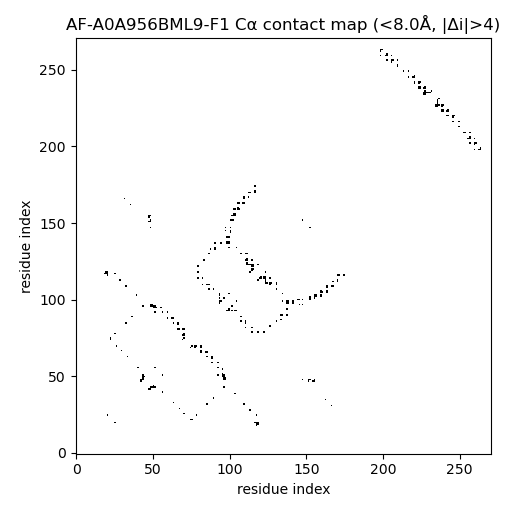 46.790 1.00 95.19 219 SER A N 1
ATOM 1568 C CA . SER A 1 219 ? -44.043 -4.065 47.260 1.00 95.19 219 SER A CA 1
ATOM 1569 C C . SER A 1 219 ? -43.849 -4.923 48.508 1.00 95.19 219 SER A C 1
ATOM 1571 O O . SER A 1 219 ? -44.569 -4.731 49.485 1.00 95.19 219 SER A O 1
ATOM 1573 N N . VAL A 1 220 ? -42.852 -5.815 48.525 1.00 95.25 220 VAL A N 1
ATOM 1574 C CA . VAL A 1 220 ? -42.566 -6.645 49.707 1.00 95.25 220 VAL A CA 1
ATOM 1575 C C . VAL A 1 220 ? -42.081 -5.779 50.876 1.00 95.25 220 VAL A C 1
ATOM 1577 O O . VAL A 1 220 ? -42.509 -5.997 52.007 1.00 95.25 220 VAL A O 1
ATOM 1580 N N . LEU A 1 221 ? -41.265 -4.748 50.624 1.00 96.44 221 LEU A N 1
ATOM 1581 C CA . LEU A 1 221 ? -40.819 -3.815 51.665 1.00 96.44 221 LEU A CA 1
ATOM 1582 C C . LEU A 1 221 ? -41.989 -3.055 52.303 1.00 96.44 221 LEU A C 1
ATOM 1584 O O . LEU A 1 221 ? -41.993 -2.843 53.516 1.00 96.44 221 LEU A O 1
ATOM 1588 N N . LEU A 1 222 ? -42.969 -2.635 51.498 1.00 96.50 222 LEU A N 1
ATOM 1589 C CA . LEU A 1 222 ? -44.175 -1.975 51.995 1.00 96.50 222 LEU A CA 1
ATOM 1590 C C . LEU A 1 222 ? -44.949 -2.904 52.939 1.00 96.50 222 LEU A C 1
ATOM 1592 O O . LEU A 1 222 ? -45.237 -2.510 54.067 1.00 96.50 222 LEU A O 1
ATOM 1596 N N . VAL A 1 223 ? -45.205 -4.142 52.506 1.00 96.62 223 VAL A N 1
ATOM 1597 C CA . VAL A 1 223 ? -45.918 -5.154 53.304 1.00 96.62 223 VAL A CA 1
ATOM 1598 C C . VAL A 1 223 ? -45.159 -5.485 54.594 1.00 96.62 223 VAL A C 1
ATOM 1600 O O . VAL A 1 223 ? -45.762 -5.530 55.665 1.00 96.62 223 VAL A O 1
ATOM 1603 N N . ALA A 1 224 ? -43.834 -5.647 54.532 1.00 95.56 224 ALA A N 1
ATOM 1604 C CA . ALA A 1 224 ? -43.001 -5.897 55.710 1.00 95.56 224 ALA A CA 1
ATOM 1605 C C . ALA A 1 224 ? -43.093 -4.752 56.737 1.00 95.56 224 ALA A C 1
ATOM 1607 O O . ALA A 1 224 ? -43.272 -4.998 57.928 1.00 95.56 224 ALA A O 1
ATOM 1608 N N . ARG A 1 225 ? -43.064 -3.491 56.283 1.00 95.31 225 ARG A N 1
ATOM 1609 C CA . ARG A 1 225 ? -43.221 -2.316 57.161 1.00 95.31 225 ARG A CA 1
ATOM 1610 C C . ARG A 1 225 ? -44.623 -2.191 57.759 1.00 95.31 225 ARG A C 1
ATOM 1612 O O . ARG A 1 225 ? -44.766 -1.677 58.868 1.00 95.31 225 ARG A O 1
ATOM 1619 N N . GLU A 1 226 ? -45.661 -2.620 57.045 1.00 96.12 226 GLU A N 1
ATOM 1620 C CA . GLU A 1 226 ? -47.021 -2.679 57.593 1.00 96.12 226 GLU A CA 1
ATOM 1621 C C . GLU A 1 226 ? -47.139 -3.745 58.691 1.00 96.12 226 GLU A C 1
ATOM 1623 O O . GLU A 1 226 ? -47.695 -3.458 59.752 1.00 96.12 226 GLU A O 1
ATOM 1628 N N . LEU A 1 227 ? -46.567 -4.936 58.485 1.00 94.50 227 LEU A N 1
ATOM 1629 C CA . LEU A 1 227 ? -46.495 -5.998 59.499 1.00 94.50 227 LEU A CA 1
ATOM 1630 C C . LEU A 1 227 ? -45.727 -5.554 60.750 1.00 94.50 227 LEU A C 1
ATOM 1632 O O . LEU A 1 227 ? -46.212 -5.769 61.862 1.00 94.50 227 LEU A O 1
ATOM 1636 N N . GLU A 1 228 ? -44.585 -4.882 60.569 1.00 94.31 228 GLU A N 1
ATOM 1637 C CA . GLU A 1 228 ? -43.767 -4.324 61.656 1.00 94.31 228 GLU A CA 1
ATOM 1638 C C . GLU A 1 228 ? -44.541 -3.285 62.491 1.00 94.31 228 GLU A C 1
ATOM 1640 O O . GLU A 1 228 ? -44.375 -3.209 63.709 1.00 94.31 228 GLU A O 1
ATOM 1645 N N . ARG A 1 229 ? -45.406 -2.482 61.858 1.00 94.88 229 ARG A N 1
ATOM 1646 C CA . ARG A 1 229 ? -46.224 -1.468 62.549 1.00 94.88 229 ARG A CA 1
ATOM 1647 C C . ARG A 1 229 ? -47.445 -2.043 63.259 1.00 94.88 229 ARG A C 1
ATOM 1649 O O . ARG A 1 229 ? -47.860 -1.484 64.270 1.00 94.88 229 ARG A O 1
ATOM 1656 N N . ASN A 1 230 ? -48.035 -3.102 62.709 1.00 94.19 230 ASN A N 1
ATOM 1657 C CA . ASN A 1 230 ? -49.332 -3.626 63.146 1.00 94.19 230 ASN A CA 1
ATOM 1658 C C . ASN A 1 230 ? -49.233 -4.878 64.035 1.00 94.19 230 ASN A C 1
ATOM 1660 O O . ASN A 1 230 ? -50.264 -5.370 64.492 1.00 94.19 230 ASN A O 1
ATOM 1664 N N . THR A 1 231 ? -48.026 -5.393 64.287 1.00 93.19 231 THR A N 1
ATOM 1665 C CA . THR A 1 231 ? -47.792 -6.600 65.099 1.00 93.19 231 THR A CA 1
ATOM 1666 C C . THR A 1 231 ? -46.814 -6.323 66.245 1.00 93.19 231 THR A C 1
ATOM 1668 O O . THR A 1 231 ? -46.114 -5.314 66.246 1.00 93.19 231 THR A O 1
ATOM 1671 N N . THR A 1 232 ? -46.762 -7.218 67.235 1.00 91.81 232 THR A N 1
ATOM 1672 C CA . THR A 1 232 ? -45.871 -7.152 68.407 1.00 91.81 232 THR A CA 1
ATOM 1673 C C . THR A 1 232 ? -45.218 -8.508 68.685 1.00 91.81 232 THR A C 1
ATOM 1675 O O . THR A 1 232 ? -45.797 -9.539 68.343 1.00 91.81 232 THR A O 1
ATOM 1678 N N . GLY A 1 233 ? -44.078 -8.519 69.381 1.00 93.12 233 GLY A N 1
ATOM 1679 C CA . GLY A 1 233 ? -43.338 -9.750 69.701 1.00 93.12 233 GLY A CA 1
ATOM 1680 C C . GLY A 1 233 ? -42.560 -10.280 68.493 1.00 93.12 233 GLY A C 1
ATOM 1681 O O . GLY A 1 233 ? -42.203 -9.499 67.615 1.00 93.12 233 GLY A O 1
ATOM 1682 N N . ASP A 1 234 ? -42.337 -11.591 68.426 1.00 93.38 234 ASP A N 1
ATOM 1683 C CA . ASP A 1 234 ? -41.471 -12.234 67.420 1.00 93.38 234 ASP A CA 1
ATOM 1684 C C . ASP A 1 234 ? -41.815 -11.850 65.966 1.00 93.38 234 ASP A C 1
ATOM 1686 O O . ASP A 1 234 ? -40.932 -11.546 65.171 1.00 93.38 234 ASP A O 1
ATOM 1690 N N . VAL A 1 235 ? -43.105 -11.747 65.618 1.00 92.94 235 VAL A N 1
ATOM 1691 C CA . VAL A 1 235 ? -43.542 -11.398 64.249 1.00 92.94 235 VAL A CA 1
ATOM 1692 C C . VAL A 1 235 ? -43.142 -9.971 63.850 1.00 92.94 235 VAL A C 1
ATOM 1694 O O . VAL A 1 235 ? -42.882 -9.701 62.677 1.00 92.94 235 VAL A O 1
ATOM 1697 N N . GLN A 1 236 ? -43.080 -9.041 64.808 1.00 95.19 236 GLN A N 1
ATOM 1698 C CA . GLN A 1 236 ? -42.593 -7.684 64.549 1.00 95.19 236 GLN A CA 1
ATOM 1699 C C . GLN A 1 236 ? -41.087 -7.686 64.257 1.00 95.19 236 GLN A C 1
ATOM 1701 O O . GLN A 1 236 ? -40.626 -6.955 63.378 1.00 95.19 236 GLN A O 1
ATOM 1706 N N . GLU A 1 237 ? -40.329 -8.502 64.987 1.00 94.69 237 GLU A N 1
ATOM 1707 C CA . GLU A 1 237 ? -38.881 -8.630 64.832 1.00 94.69 237 GLU A CA 1
ATOM 1708 C C . GLU A 1 237 ? -38.522 -9.289 63.489 1.00 94.69 237 GLU A C 1
ATOM 1710 O O . GLU A 1 237 ? -37.686 -8.759 62.751 1.00 94.69 237 GLU A O 1
ATOM 1715 N N . ASP A 1 238 ? -39.250 -10.340 63.100 1.00 95.88 238 ASP A N 1
ATOM 1716 C CA . ASP A 1 238 ? -39.135 -10.985 61.785 1.00 95.88 238 ASP A CA 1
ATOM 1717 C C . ASP A 1 238 ? -39.467 -10.019 60.634 1.00 95.88 238 ASP A C 1
ATOM 1719 O O . ASP A 1 238 ? -38.730 -9.931 59.648 1.00 95.88 238 ASP A O 1
ATOM 1723 N N . ALA A 1 239 ? -40.552 -9.243 60.753 1.00 95.56 239 ALA A N 1
ATOM 1724 C CA . ALA A 1 239 ? -40.940 -8.258 59.740 1.00 95.56 239 ALA A CA 1
ATOM 1725 C C . ALA A 1 239 ? -39.869 -7.169 59.552 1.00 95.56 239 ALA A C 1
ATOM 1727 O O . ALA A 1 239 ? -39.565 -6.767 58.421 1.00 95.56 239 ALA A O 1
ATOM 1728 N N . ARG A 1 240 ? -39.246 -6.734 60.653 1.00 95.44 240 ARG A N 1
ATOM 1729 C CA . ARG A 1 240 ? -38.132 -5.783 60.633 1.00 95.44 240 ARG A CA 1
ATOM 1730 C C . ARG A 1 240 ? -36.890 -6.371 59.962 1.00 95.44 240 ARG A C 1
ATOM 1732 O O . ARG A 1 240 ? -36.250 -5.672 59.174 1.00 95.44 240 ARG A O 1
ATOM 1739 N N . LEU A 1 241 ? -36.568 -7.638 60.229 1.00 95.94 241 LEU A N 1
ATOM 1740 C CA . LEU A 1 241 ? -35.461 -8.344 59.576 1.00 95.94 241 LEU A CA 1
ATOM 1741 C C . LEU A 1 241 ? -35.681 -8.438 58.056 1.00 95.94 241 LEU A C 1
ATOM 1743 O O . LEU A 1 241 ? -34.786 -8.103 57.280 1.00 95.94 241 LEU A O 1
ATOM 1747 N N . ILE A 1 242 ? -36.893 -8.802 57.621 1.00 95.94 242 ILE A N 1
ATOM 1748 C CA . ILE A 1 242 ? -37.262 -8.856 56.195 1.00 95.94 242 ILE A CA 1
ATOM 1749 C C . ILE A 1 242 ? -37.082 -7.484 55.532 1.00 95.94 242 ILE A C 1
ATOM 1751 O O . ILE A 1 242 ? -36.505 -7.386 54.447 1.00 95.94 242 ILE A O 1
ATOM 1755 N N . ALA A 1 243 ? -37.544 -6.409 56.178 1.00 94.75 243 ALA A N 1
ATOM 1756 C CA . ALA A 1 243 ? -37.389 -5.056 55.650 1.00 94.75 243 ALA A CA 1
ATOM 1757 C C . ALA A 1 243 ? -35.909 -4.653 55.496 1.00 94.75 243 ALA A C 1
ATOM 1759 O O . ALA A 1 243 ? -35.553 -4.005 54.508 1.00 94.75 243 ALA A O 1
ATOM 1760 N N . GLN A 1 244 ? -35.047 -5.047 56.440 1.00 96.44 244 GLN A N 1
ATOM 1761 C CA . GLN A 1 244 ? -33.603 -4.803 56.363 1.00 96.44 244 GLN A CA 1
ATOM 1762 C C . GLN A 1 244 ? -32.948 -5.567 55.208 1.00 96.44 244 GLN A C 1
ATOM 1764 O O . GLN A 1 244 ? -32.194 -4.964 54.444 1.00 96.44 244 GLN A O 1
ATOM 1769 N N . GLU A 1 245 ? -33.269 -6.848 55.023 1.00 96.56 245 GLU A N 1
ATOM 1770 C CA . GLU A 1 245 ? -32.699 -7.640 53.926 1.00 96.56 245 GLU A CA 1
ATOM 1771 C C . GLU A 1 245 ? -33.157 -7.144 52.549 1.00 96.56 245 GLU A C 1
ATOM 1773 O O . GLU A 1 245 ? -32.356 -7.083 51.619 1.00 96.56 245 GLU A O 1
ATOM 1778 N N . ILE A 1 246 ? -34.398 -6.666 52.406 1.00 96.00 246 ILE A N 1
ATOM 1779 C CA . ILE A 1 246 ? -34.850 -6.061 51.141 1.00 96.00 246 ILE A CA 1
ATOM 1780 C C . ILE A 1 246 ? -34.087 -4.769 50.824 1.00 96.00 246 ILE A C 1
ATOM 1782 O O . ILE A 1 246 ? -33.728 -4.531 49.667 1.00 96.00 246 ILE A O 1
ATOM 1786 N N . LEU A 1 247 ? -33.830 -3.929 51.831 1.00 93.75 247 LEU A N 1
ATOM 1787 C CA . LEU A 1 247 ? -33.017 -2.721 51.657 1.00 93.75 247 LEU A CA 1
ATOM 1788 C C . LEU A 1 247 ? -31.582 -3.073 51.255 1.00 93.75 247 LEU A C 1
ATOM 1790 O O . LEU A 1 247 ? -31.038 -2.447 50.348 1.00 93.75 247 LEU A O 1
ATOM 1794 N N . ARG A 1 248 ? -31.011 -4.121 51.851 1.00 93.75 248 ARG A N 1
ATOM 1795 C CA . ARG A 1 248 ? -29.694 -4.637 51.472 1.00 93.75 248 ARG A CA 1
ATOM 1796 C C . ARG A 1 248 ? -29.672 -5.173 50.038 1.00 93.75 248 ARG A C 1
ATOM 1798 O O . ARG A 1 248 ? -28.747 -4.870 49.291 1.00 93.75 248 ARG A O 1
ATOM 1805 N N . CYS A 1 249 ? -30.689 -5.930 49.622 1.00 92.88 249 CYS A N 1
ATOM 1806 C CA . CYS A 1 249 ? -30.812 -6.402 48.240 1.00 92.88 249 CYS A CA 1
ATOM 1807 C C . CYS A 1 249 ? -30.864 -5.241 47.240 1.00 92.88 249 CYS A C 1
ATOM 1809 O O . CYS A 1 249 ? -30.257 -5.335 46.175 1.00 92.88 249 CYS A O 1
ATOM 1811 N N . ARG A 1 250 ? -31.560 -4.148 47.580 1.00 90.62 250 ARG A N 1
ATOM 1812 C CA . ARG A 1 250 ? -31.581 -2.932 46.754 1.00 90.62 250 ARG A CA 1
ATOM 1813 C C . ARG A 1 250 ? -30.207 -2.297 46.626 1.00 90.62 250 ARG A C 1
ATOM 1815 O O . ARG A 1 250 ? -29.804 -1.985 45.518 1.00 90.62 250 ARG A O 1
ATOM 1822 N N . GLU A 1 251 ? -29.482 -2.173 47.729 1.00 90.62 251 GLU A N 1
ATOM 1823 C CA . GLU A 1 251 ? -28.142 -1.585 47.726 1.00 90.62 251 GLU A CA 1
ATOM 1824 C C . GLU A 1 251 ? -27.157 -2.401 46.868 1.00 90.62 251 GLU A C 1
ATOM 1826 O O . GLU A 1 251 ? -26.391 -1.834 46.092 1.00 90.62 251 GLU A O 1
ATOM 1831 N N . VAL A 1 252 ? -27.239 -3.736 46.923 1.00 90.31 252 VAL A N 1
ATOM 1832 C CA . VAL A 1 252 ? -26.453 -4.628 46.050 1.00 90.31 252 VAL A CA 1
ATOM 1833 C C . VAL A 1 252 ? -26.849 -4.478 44.576 1.00 90.31 252 VAL A C 1
ATOM 1835 O O . VAL A 1 252 ? -25.979 -4.452 43.708 1.00 90.31 252 VAL A O 1
ATOM 1838 N N . LEU A 1 253 ? -28.146 -4.375 44.271 1.00 89.19 253 LEU A N 1
ATOM 1839 C CA . LEU A 1 253 ? -28.627 -4.157 42.901 1.00 89.19 253 LEU A CA 1
ATOM 1840 C C . LEU A 1 253 ? -28.163 -2.808 42.340 1.00 89.19 253 LEU A C 1
ATOM 1842 O O . LEU A 1 253 ? -27.692 -2.758 41.205 1.00 89.19 253 LEU A O 1
ATOM 1846 N N . ASP A 1 254 ? -28.241 -1.744 43.138 1.00 86.00 254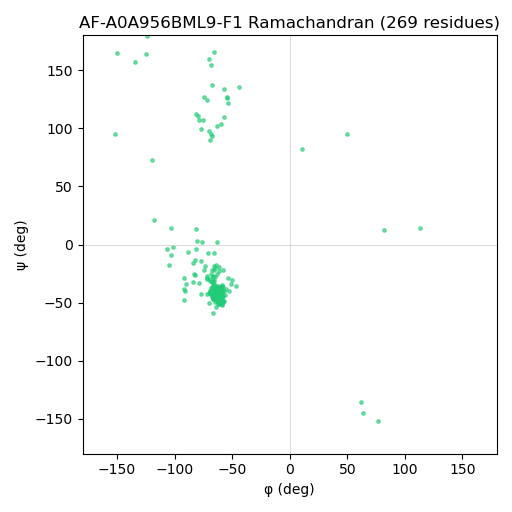 ASP A N 1
ATOM 1847 C CA . ASP A 1 254 ? -27.785 -0.408 42.747 1.00 86.00 254 ASP A CA 1
ATOM 1848 C C . ASP A 1 254 ? -26.267 -0.390 42.495 1.00 86.00 254 ASP A C 1
ATOM 1850 O O . ASP A 1 254 ? -25.818 0.201 41.513 1.00 86.00 254 ASP A O 1
ATOM 1854 N N . GLN A 1 255 ? -25.477 -1.104 43.308 1.00 87.56 255 GLN A N 1
ATOM 1855 C CA . GLN A 1 255 ? -24.036 -1.282 43.075 1.00 87.56 255 GLN A CA 1
ATOM 1856 C C . GLN A 1 255 ? -23.743 -2.031 41.771 1.00 87.56 255 GLN A C 1
ATOM 1858 O O . GLN A 1 255 ? -22.890 -1.596 41.003 1.00 87.56 255 GLN A O 1
ATOM 1863 N N . LEU A 1 256 ? -24.470 -3.111 41.468 1.00 86.31 256 LEU A N 1
ATOM 1864 C CA . LEU A 1 256 ? -24.286 -3.861 40.219 1.00 86.31 256 LEU A CA 1
ATOM 1865 C C . LEU A 1 256 ? -24.590 -3.012 38.975 1.00 86.31 256 LEU A C 1
ATOM 1867 O O . LEU A 1 256 ? -23.907 -3.146 37.959 1.00 86.31 256 LEU A O 1
ATOM 1871 N N . VAL A 1 257 ? -25.593 -2.131 39.046 1.00 84.88 257 VAL A N 1
ATOM 1872 C CA . VAL A 1 257 ? -25.918 -1.192 37.959 1.00 84.88 257 VAL A CA 1
ATOM 1873 C C . VAL A 1 257 ? -24.871 -0.087 37.850 1.00 84.88 257 VAL A C 1
ATOM 1875 O O . VAL A 1 257 ? -24.461 0.242 36.737 1.00 84.88 257 VAL A O 1
ATOM 1878 N N . ALA A 1 258 ? -24.414 0.464 38.976 1.00 83.38 258 ALA A N 1
ATOM 1879 C CA . ALA A 1 258 ? -23.379 1.494 39.000 1.00 83.38 258 ALA A CA 1
ATOM 1880 C C . ALA A 1 258 ? -22.040 0.971 38.460 1.00 83.38 258 ALA A C 1
ATOM 1882 O O . ALA A 1 258 ? -21.423 1.632 37.627 1.00 83.38 258 ALA A O 1
ATOM 1883 N N . ASP A 1 259 ? -21.631 -0.236 38.852 1.00 82.56 259 ASP A N 1
ATOM 1884 C CA . ASP A 1 259 ? -20.418 -0.878 38.344 1.00 82.56 259 ASP A CA 1
ATOM 1885 C C . ASP A 1 259 ? -20.538 -1.158 36.841 1.00 82.56 259 ASP A C 1
ATOM 1887 O O . ASP A 1 259 ? -19.618 -0.870 36.075 1.00 82.56 259 ASP A O 1
ATOM 1891 N N . ALA A 1 260 ? -21.688 -1.660 36.381 1.00 79.44 260 ALA A N 1
ATOM 1892 C CA . ALA A 1 260 ? -21.905 -1.922 34.962 1.00 79.44 260 ALA A CA 1
ATOM 1893 C C . ALA A 1 260 ? -22.004 -0.636 34.111 1.00 79.44 260 ALA A C 1
ATOM 1895 O O . ALA A 1 260 ? -21.585 -0.642 32.953 1.00 79.44 260 ALA A O 1
ATOM 1896 N N . GLY A 1 261 ? -22.520 0.465 34.673 1.00 69.31 261 GLY A N 1
ATOM 1897 C CA . GLY A 1 261 ? -22.594 1.784 34.030 1.00 69.31 261 GLY A CA 1
ATOM 1898 C C . GLY A 1 261 ? -21.255 2.529 34.010 1.00 69.31 261 GLY A C 1
ATOM 1899 O O . GLY A 1 261 ? -20.852 3.046 32.968 1.00 69.31 261 GLY A O 1
ATOM 1900 N N . GLY A 1 262 ? -20.506 2.502 35.116 1.00 64.44 262 GLY A N 1
ATOM 1901 C CA . GLY A 1 262 ? -19.170 3.101 35.222 1.00 64.44 262 GLY A CA 1
ATOM 1902 C C . GLY A 1 262 ? -18.131 2.425 34.320 1.00 64.44 262 GLY A C 1
ATOM 1903 O O . GLY A 1 262 ? -17.221 3.083 33.813 1.00 64.44 262 GLY A O 1
ATOM 1904 N N . MET A 1 263 ? -18.308 1.131 34.021 1.00 58.66 263 MET A N 1
ATOM 1905 C CA . MET A 1 263 ? -17.521 0.420 33.004 1.00 58.66 263 MET A CA 1
ATOM 1906 C C . MET A 1 263 ? -17.764 0.924 31.568 1.00 58.66 263 MET A C 1
ATOM 1908 O O . MET A 1 263 ? -16.930 0.659 30.704 1.00 58.66 263 MET A O 1
ATOM 1912 N N . GLY A 1 264 ? -18.868 1.631 31.298 1.00 51.91 264 GLY A N 1
ATOM 1913 C CA . GLY A 1 264 ? -19.166 2.244 29.997 1.00 51.91 264 GLY A CA 1
ATOM 1914 C C . GLY A 1 264 ? -18.638 3.676 29.846 1.00 51.91 264 GLY A C 1
ATOM 1915 O O . GLY A 1 264 ? -18.214 4.053 28.755 1.00 51.91 264 GLY A O 1
ATOM 1916 N N . GLU A 1 265 ? -18.618 4.461 30.928 1.00 50.31 265 GLU A N 1
ATOM 1917 C CA . GLU A 1 265 ? -18.225 5.882 30.903 1.00 50.31 265 GLU A CA 1
ATOM 1918 C C . GLU A 1 265 ? -16.703 6.092 30.993 1.00 50.31 265 GLU A C 1
ATOM 1920 O O . GLU A 1 265 ? -16.168 6.981 30.332 1.00 50.31 265 GLU A O 1
ATOM 1925 N N . GLY A 1 266 ? -15.969 5.218 31.696 1.00 46.44 266 GLY A N 1
ATOM 1926 C CA . GLY A 1 266 ? -14.506 5.323 31.839 1.00 46.44 266 GLY A CA 1
ATOM 1927 C C . GLY A 1 266 ? -13.689 5.138 30.547 1.00 46.44 266 GLY A C 1
ATOM 1928 O O . GLY A 1 266 ? -12.478 5.340 30.563 1.00 46.44 266 GLY A O 1
ATOM 1929 N N . TRP A 1 267 ? -14.321 4.763 29.430 1.00 46.44 267 TRP A N 1
ATOM 1930 C CA . TRP A 1 267 ? -13.663 4.590 28.124 1.00 46.44 267 TRP A CA 1
ATOM 1931 C C . TRP A 1 267 ? -13.916 5.741 27.143 1.00 46.44 267 TRP A C 1
ATOM 1933 O O . TRP A 1 267 ? -13.281 5.774 26.094 1.00 46.44 267 TRP A O 1
ATOM 1943 N N . VAL A 1 268 ? -14.817 6.677 27.461 1.00 47.50 268 VAL A N 1
ATOM 1944 C CA . VAL A 1 268 ? -15.092 7.854 26.611 1.00 47.50 268 VAL A CA 1
ATOM 1945 C C . VAL A 1 268 ? -14.095 8.992 26.882 1.00 47.50 268 VAL A C 1
ATOM 1947 O O . VAL A 1 268 ? -13.951 9.889 26.062 1.00 47.50 268 VAL A O 1
ATOM 1950 N N . GLU A 1 269 ? -13.361 8.940 27.997 1.00 40.22 269 GLU A N 1
ATOM 1951 C CA . GLU A 1 269 ? -12.467 10.019 28.449 1.00 40.22 269 GLU A CA 1
ATOM 1952 C C . GLU A 1 269 ? -10.968 9.750 28.198 1.00 40.22 269 GLU A C 1
ATOM 1954 O O . GLU A 1 269 ? -10.106 10.439 28.741 1.00 40.22 269 GLU A O 1
ATOM 1959 N N . VAL A 1 270 ? -10.639 8.758 27.361 1.00 37.62 270 VAL A N 1
ATOM 1960 C CA . VAL A 1 270 ? -9.262 8.501 26.905 1.00 37.62 270 VAL A CA 1
ATOM 1961 C C . VAL A 1 270 ? -9.197 8.624 25.382 1.00 37.62 270 VAL A C 1
ATOM 1963 O O . VAL A 1 270 ? -9.084 7.622 24.681 1.00 37.62 270 VAL A O 1
ATOM 1966 N N . ASP A 1 271 ? -9.287 9.860 24.895 1.00 34.50 271 ASP A N 1
ATOM 1967 C CA . ASP A 1 271 ? -8.797 10.308 23.582 1.00 34.50 271 ASP A CA 1
ATOM 1968 C C . ASP A 1 271 ? -8.241 11.738 23.711 1.00 34.50 271 ASP A C 1
ATOM 1970 O O . ASP A 1 271 ? -8.947 12.607 24.278 1.00 34.50 271 ASP A O 1
#

Sequence (271 aa):
MSGRTHREDGPESDLTDRAAIDHRSFLALHGVFAGSMALVLVLGGLGAMPTPDPRVVVGLIAAAGVLAASLRVWGDRAAGPVLIGDTALLTALLASTGGVSNPFTLLYLLPVLLASLALSWRWAAAMAALTTACFAGLYAASPAHHHMDMAQHLVGMVAAYGVTVPVLAAGVLRFRRAVGEAEAEAVKARRSRANAERLASLAALAGGAAHELATPLSSVLLVARELERNTTGDVQEDARLIAQEILRCREVLDQLVADAGGMGEGWVEVD

Nearest PDB structures (foldseek):
  9cpb-assembly1_6H  TM=3.765E-01  e=4.321E+00  Bos taurus
  8to0-assembly1_AK  TM=2.900E-01  e=6.413E+00  Mus musculus
  8iyj-assembly1_V5  TM=2.212E-01  e=4.770E+00  Mus musculus

Secondary structure (DSSP, 8-state):
----------THHHHTTTT---HHHHHHHHHHHHHHHHHHHHHIIIIISPPPPHHHHHHHHHHHHHHHHHHHHHGGGGHHHHHHHHHHHHHHHHHHTTGGG-GGGGGGHHHHHHHHHHS-HHHHHHHHHHHHHHHHHHHHH--S-----HHHHHHHHHHHHHHHHHHHHHHHHHHHHHHHHHHHHHHHHHHHHHHHHHHHHHHHHHHHHHHHHHHHHHHHHHHHHHHHHH--SHHHHHHHHHHHHHHHHHHHHHHHHHHHHHHHHTTTS--

Foldseek 3Di:
DDDDPPPPPDCPVVVQVVLQDALVNLLVLLVLLVVLLVVLQVCCVVVLFPHFDVVLVVVLNVQSVVLSVCCVVPPPVSSLVSLLSSLVSVLSSCLRTFFLLQLLLLCLVSSLLSCPRNHDPVSSVVSVVSSVVSNVVSVVPDDPHPPDPPSSSVVRNVVSCVSNVVSSVVSVVVSVVSVVVVVVVVVVVVVVVVVLVVLVVQLVVLVVVLVVLVVVLVVLLVVLVVQLVPDDDPSVVVSVVSNVVSVVVNVVSVVSNVVSVVVNPVVVPPD

Solvent-accessible surface area (backbone atoms only — not comparable to full-atom values): 14761 Å² total; per-residue (Å²): 142,81,84,79,78,80,78,77,82,57,79,67,67,57,59,71,59,69,58,59,54,52,64,68,58,50,53,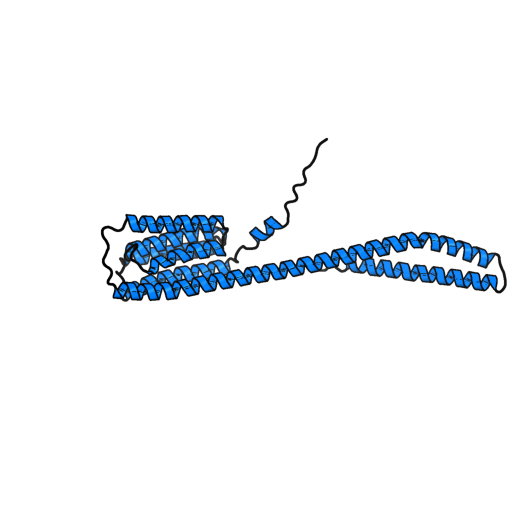53,54,49,51,52,52,56,49,52,54,51,47,53,53,52,45,18,72,72,66,50,39,59,64,52,60,69,68,58,52,55,51,49,54,52,51,51,50,52,44,56,50,43,38,77,74,54,45,71,79,32,51,65,64,38,47,52,49,52,51,51,49,50,49,54,50,36,58,51,36,58,27,70,77,27,44,56,61,63,53,55,54,48,56,26,49,51,25,54,66,54,44,53,70,69,49,17,52,50,38,47,51,48,44,51,50,50,51,52,49,35,50,74,68,54,80,72,82,78,83,67,55,67,70,35,43,50,54,38,35,54,51,33,48,67,51,48,52,57,52,52,51,52,52,53,54,49,52,55,50,55,53,52,52,53,51,52,50,51,52,50,54,51,50,54,50,55,49,51,53,50,49,52,52,49,27,52,50,42,46,50,52,42,58,66,48,50,56,60,49,51,54,53,38,52,53,23,53,49,43,34,71,77,45,71,66,69,63,17,55,52,21,47,51,52,34,50,53,49,53,50,53,48,54,54,43,52,48,53,35,49,54,38,48,51,69,60,56,73,65,73,78,76,126